Protein AF-A0A210PPP5-F1 (afdb_monomer)

Sequence (335 aa):
MQVGEVRVAEDADFKRLNTLCDEKDGWKQEYNKNNTCVWTKNNDVSDCKIIKVRTLFTDVKAEVLYDVLHDPHYRKTWDMSMLEGYEICALNPNNDIGYYAMKCPSPLKNRDFVTQRSWLDLGSEFYILNHSVNHASVPARKGFIRGVSHVTGFLIRKQDTFTCQLNYVSHSDPKGKLPVWAVNKATQILAPKVINRIYKACKNYEAWKSMNNPRMKPWLYPEQMSLPRLDMTQIKPASEFTSTESIDESSIQEDEINEDDMSQRLLPIPTDTSQRFLLTPACMSERLLRTPMCMSQIRLPISTCTSQRFLPTPTCTSQRLFQLQLVRVKDFSQL

Organism: Mizuhopecten yessoensis (NCBI:txid6573)

InterPro domains:
  IPR002913 START domain [PF01852] (9-206)
  IPR002913 START domain [PS50848] (23-207)
  IPR002913 START domain [SM00234] (5-209)
  IPR023393 START-like domain superfamily [G3DSA:3.30.530.20] (8-207)
  IPR041951 STARD10, START domain [cd08871] (3-224)
  IPR051213 START domain-containing lipid transfer [PTHR19308] (8-238)

Foldseek 3Di:
DFAADDDADDPVNQVVVVCVQPPDPQWDWLDDDDQKTKTWHDDPPDPQTKIKMKHKFQAFALVLLVLLVQPPVLCVQLVLQWPDKDWAFAQDLFKTWMKTWGDDFPPDFTAIFTWIWGWDDPPQKIKIKIWGFAFQVDADDPRYQYKTWRMWMWIWGGDDRRMIMIMIITDIGSFAAAAPVVSSCCGNPQVVVVVVSSVVSSVCVCVVCVVPVVVDDSSVVVVSDPGHHDDPVRTDGPVSSDPVDRHHPHPDDPVSTDCCSSVVDNDPPPPPPDDPPDPDPDDDDDDDDDDDDDDDDDDDDDDDDDDDDDDDDDDDDDDDDDDDDDDDDDDDDDD

Radius of gyration: 27.84 Å; Cα contacts (8 Å, |Δi|>4): 514; chains: 1; bounding box: 86×64×55 Å

Structure (mmCIF, N/CA/C/O backbone):
data_AF-A0A210PPP5-F1
#
_entry.id   AF-A0A210PPP5-F1
#
loop_
_atom_site.group_PDB
_atom_site.id
_atom_site.type_symbol
_atom_site.label_atom_id
_atom_site.label_alt_id
_atom_site.label_comp_id
_atom_site.label_asym_id
_atom_site.label_entity_id
_atom_site.label_seq_id
_atom_site.pdbx_PDB_ins_code
_atom_site.Cartn_x
_atom_site.Cartn_y
_atom_site.Cartn_z
_atom_site.occupancy
_atom_site.B_iso_or_equiv
_atom_site.auth_seq_id
_atom_site.auth_comp_id
_atom_site.auth_asym_id
_atom_site.auth_atom_id
_atom_site.pdbx_PDB_model_num
ATOM 1 N N . MET A 1 1 ? 8.395 -13.286 2.938 1.00 87.69 1 MET A N 1
ATOM 2 C CA . MET A 1 1 ? 8.504 -13.195 1.479 1.00 87.69 1 MET A CA 1
ATOM 3 C C . MET A 1 1 ? 9.675 -12.306 1.132 1.00 87.69 1 MET A C 1
ATOM 5 O O . MET A 1 1 ? 9.943 -11.338 1.850 1.00 87.69 1 MET A O 1
ATOM 9 N N . GLN A 1 2 ? 10.406 -12.696 0.096 1.00 89.75 2 GLN A N 1
ATOM 10 C CA . GLN A 1 2 ? 11.551 -11.970 -0.441 1.00 89.75 2 GLN A CA 1
ATOM 11 C C . GLN A 1 2 ? 11.225 -11.383 -1.815 1.00 89.75 2 GLN A C 1
ATOM 13 O O . GLN A 1 2 ? 10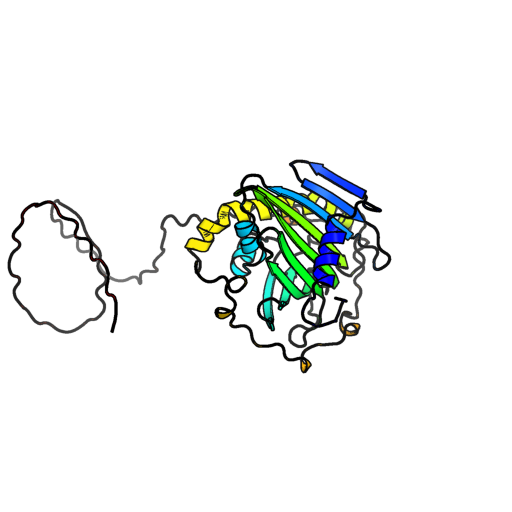.324 -11.840 -2.513 1.00 89.75 2 GLN A O 1
ATOM 18 N N . VAL A 1 3 ? 11.982 -10.368 -2.220 1.00 91.62 3 VAL A N 1
ATOM 19 C CA . VAL A 1 3 ? 11.850 -9.754 -3.545 1.00 91.62 3 VAL A CA 1
ATOM 20 C C . VAL A 1 3 ? 12.075 -10.806 -4.641 1.00 91.62 3 VAL A C 1
ATOM 22 O O . VAL A 1 3 ? 13.088 -11.499 -4.639 1.00 91.62 3 VAL A O 1
ATOM 25 N N . GLY A 1 4 ? 11.129 -10.915 -5.576 1.00 92.25 4 GLY A N 1
ATOM 26 C CA . GLY A 1 4 ? 11.134 -11.892 -6.670 1.00 92.25 4 GLY A CA 1
ATOM 27 C C . GLY A 1 4 ? 10.550 -13.267 -6.325 1.00 92.25 4 GLY A C 1
ATOM 28 O O . GLY A 1 4 ? 10.288 -14.048 -7.234 1.00 92.25 4 GLY A O 1
ATOM 29 N N . GLU A 1 5 ? 10.312 -13.568 -5.048 1.00 94.50 5 GLU A N 1
ATOM 30 C CA . GLU A 1 5 ? 9.672 -14.815 -4.619 1.00 94.50 5 GLU A CA 1
ATOM 31 C C . GLU A 1 5 ? 8.161 -14.748 -4.877 1.00 94.50 5 GLU A C 1
ATOM 33 O O . GLU A 1 5 ? 7.515 -13.776 -4.494 1.00 94.50 5 GLU A O 1
ATOM 38 N N . VAL A 1 6 ? 7.579 -15.785 -5.482 1.00 96.94 6 VAL A N 1
ATOM 39 C CA . VAL A 1 6 ? 6.125 -15.893 -5.671 1.00 96.94 6 VAL A CA 1
ATOM 40 C C . VAL A 1 6 ? 5.623 -17.122 -4.928 1.00 96.94 6 VAL A C 1
ATOM 42 O O . VAL A 1 6 ? 5.911 -18.252 -5.318 1.00 96.94 6 VAL A O 1
ATOM 45 N N . ARG A 1 7 ? 4.890 -16.898 -3.837 1.00 96.88 7 ARG A N 1
ATOM 46 C CA . ARG A 1 7 ? 4.265 -17.950 -3.021 1.00 96.88 7 ARG A CA 1
ATOM 47 C C . ARG A 1 7 ? 3.123 -17.380 -2.199 1.00 96.88 7 ARG A C 1
ATOM 49 O O . ARG A 1 7 ? 3.101 -16.187 -1.930 1.00 96.88 7 ARG A O 1
ATOM 56 N N . VAL A 1 8 ? 2.216 -18.229 -1.730 1.00 97.81 8 VAL A N 1
ATOM 57 C CA . VAL A 1 8 ? 1.184 -17.808 -0.773 1.00 97.81 8 VAL A CA 1
ATOM 58 C C . VAL A 1 8 ? 1.847 -17.285 0.510 1.00 97.81 8 VAL A C 1
ATOM 60 O O . VAL A 1 8 ? 2.796 -17.896 1.010 1.00 97.81 8 VAL A O 1
ATOM 63 N N . ALA A 1 9 ? 1.376 -16.143 1.017 1.00 97.31 9 ALA A N 1
ATOM 64 C CA . ALA A 1 9 ? 1.841 -15.602 2.292 1.00 97.31 9 ALA A CA 1
ATOM 65 C C . ALA A 1 9 ? 1.451 -16.520 3.460 1.00 97.31 9 ALA A C 1
ATOM 67 O O . ALA A 1 9 ? 0.327 -17.014 3.530 1.00 97.31 9 ALA A O 1
ATOM 68 N N . GLU A 1 10 ? 2.380 -16.709 4.391 1.00 96.62 10 GLU A N 1
ATOM 69 C CA . GLU A 1 10 ? 2.209 -17.534 5.586 1.00 96.62 10 GLU A CA 1
ATOM 70 C C . GLU A 1 10 ? 2.074 -16.651 6.833 1.00 96.62 10 GLU A C 1
ATOM 72 O O . GLU A 1 10 ? 2.425 -15.468 6.821 1.00 96.62 10 GLU A O 1
ATOM 77 N N . ASP A 1 11 ? 1.650 -17.232 7.957 1.00 96.50 11 ASP A N 1
ATOM 78 C CA . ASP A 1 11 ? 1.534 -16.539 9.248 1.00 96.50 11 ASP A CA 1
ATOM 79 C C . ASP A 1 11 ? 2.802 -15.768 9.639 1.00 96.50 11 ASP A C 1
ATOM 81 O O . ASP A 1 11 ? 2.728 -14.690 10.233 1.00 96.50 11 ASP A O 1
ATOM 85 N N . ALA A 1 12 ? 3.979 -16.308 9.313 1.00 97.19 12 ALA A N 1
ATOM 86 C CA . ALA A 1 12 ? 5.259 -15.663 9.588 1.00 97.19 12 ALA A CA 1
ATOM 87 C C . ALA A 1 12 ? 5.413 -14.320 8.848 1.00 97.19 12 ALA A C 1
ATOM 89 O O . ALA A 1 12 ? 6.014 -13.389 9.387 1.00 97.19 12 ALA A O 1
ATOM 90 N N . ASP A 1 13 ? 4.839 -14.188 7.650 1.00 97.44 13 ASP A N 1
ATOM 91 C CA . ASP A 1 13 ? 4.892 -12.959 6.856 1.00 97.44 13 ASP A CA 1
ATOM 92 C C . ASP A 1 13 ? 4.030 -11.856 7.480 1.00 97.44 13 ASP A C 1
ATOM 94 O O . ASP A 1 13 ? 4.483 -10.717 7.630 1.00 97.44 13 ASP A O 1
ATOM 98 N N . PHE A 1 14 ? 2.821 -12.204 7.924 1.00 97.56 14 PHE A N 1
ATOM 99 C CA . PHE A 1 14 ? 1.924 -11.280 8.623 1.00 97.56 14 PHE A CA 1
ATOM 100 C C . PHE A 1 14 ? 2.469 -10.888 10.003 1.00 97.56 14 PHE A C 1
ATOM 102 O O . PHE A 1 14 ? 2.457 -9.707 10.363 1.00 97.56 14 PHE A O 1
ATOM 109 N N . LYS A 1 15 ? 3.042 -11.846 10.746 1.00 96.94 15 LYS A N 1
ATOM 110 C CA . LYS A 1 15 ? 3.742 -11.581 12.015 1.00 96.94 15 LYS A CA 1
ATOM 111 C C . LYS A 1 15 ? 4.911 -10.622 11.821 1.00 96.94 15 LYS A C 1
ATOM 113 O O . LYS A 1 15 ? 5.056 -9.689 12.604 1.00 96.94 15 LYS A O 1
ATOM 118 N N . ARG A 1 16 ? 5.702 -10.786 10.754 1.00 96.12 16 ARG A N 1
ATOM 119 C CA . ARG A 1 16 ? 6.797 -9.862 10.430 1.00 96.12 16 ARG A CA 1
ATOM 120 C C . ARG A 1 16 ? 6.290 -8.436 10.194 1.00 96.12 16 ARG A C 1
ATOM 122 O O . ARG A 1 16 ? 6.903 -7.500 10.703 1.00 96.12 16 ARG A O 1
ATOM 129 N N . LEU A 1 17 ? 5.184 -8.252 9.465 1.00 96.75 17 LEU A N 1
ATOM 130 C CA . LEU A 1 17 ? 4.576 -6.924 9.290 1.00 96.75 17 LEU A CA 1
ATOM 131 C C . LEU A 1 17 ? 4.132 -6.323 10.631 1.00 96.75 17 LEU A C 1
ATOM 133 O O . LEU A 1 17 ? 4.402 -5.150 10.891 1.00 96.75 17 LEU A O 1
ATOM 137 N N . ASN A 1 18 ? 3.483 -7.120 11.481 1.00 96.56 18 ASN A N 1
ATOM 138 C CA . ASN A 1 18 ? 3.080 -6.697 12.822 1.00 96.56 18 ASN A CA 1
ATOM 139 C C . ASN A 1 18 ? 4.298 -6.227 13.643 1.00 96.56 18 ASN A C 1
ATOM 141 O O . ASN A 1 18 ? 4.320 -5.093 14.123 1.00 96.56 18 ASN A O 1
ATOM 145 N N . THR A 1 19 ? 5.371 -7.028 13.684 1.00 96.44 19 THR A N 1
ATOM 146 C CA . THR A 1 19 ? 6.628 -6.652 14.347 1.00 96.44 19 THR A CA 1
ATOM 147 C C . THR A 1 19 ? 7.190 -5.340 13.804 1.00 96.44 19 THR A C 1
ATOM 149 O O . THR A 1 19 ? 7.533 -4.467 14.593 1.00 96.44 19 THR A 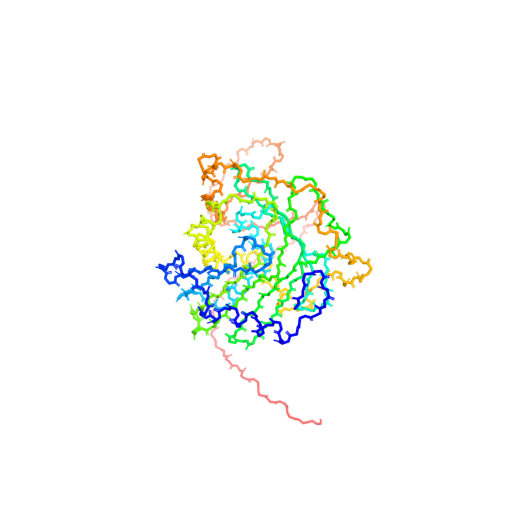O 1
ATOM 152 N N . LEU A 1 20 ? 7.239 -5.145 12.482 1.00 94.94 20 LEU A N 1
ATOM 153 C CA . LEU A 1 20 ? 7.729 -3.892 11.888 1.00 94.94 20 LEU A CA 1
ATOM 154 C C . LEU A 1 20 ? 6.891 -2.672 12.312 1.00 94.94 20 LEU A C 1
ATOM 156 O O . LEU A 1 20 ? 7.437 -1.582 12.518 1.00 94.94 20 LEU A O 1
ATOM 160 N N . CYS A 1 21 ? 5.576 -2.847 12.464 1.00 95.81 21 CYS A N 1
ATOM 161 C CA . CYS A 1 21 ? 4.680 -1.795 12.938 1.00 95.81 21 CYS A CA 1
ATOM 162 C C . CYS A 1 21 ? 4.957 -1.439 14.410 1.00 95.81 21 CYS A C 1
ATOM 164 O O . CYS A 1 21 ? 5.072 -0.257 14.744 1.00 95.81 21 CYS A O 1
ATOM 166 N N . ASP A 1 22 ? 5.150 -2.432 15.276 1.00 95.44 22 ASP A N 1
ATOM 167 C CA . ASP A 1 22 ? 5.235 -2.217 16.727 1.00 95.44 22 ASP A CA 1
ATOM 168 C C . ASP A 1 22 ? 6.654 -1.988 17.264 1.00 95.44 22 ASP A C 1
ATOM 170 O O . ASP A 1 22 ? 6.817 -1.391 18.331 1.00 95.44 22 ASP A O 1
ATOM 174 N N . GLU A 1 23 ? 7.684 -2.409 16.526 1.00 94.62 23 GLU A N 1
ATOM 175 C CA . GLU A 1 23 ? 9.088 -2.259 16.916 1.00 94.62 23 GLU A CA 1
ATOM 176 C C . GLU A 1 23 ? 9.436 -0.786 17.169 1.00 94.62 23 GLU A C 1
ATOM 178 O O . GLU A 1 23 ? 9.178 0.088 16.342 1.00 94.62 23 GLU A O 1
ATOM 183 N N . LYS A 1 24 ? 10.061 -0.485 18.305 1.00 92.56 24 LYS A N 1
ATOM 184 C CA . LYS A 1 24 ? 10.468 0.889 18.649 1.00 92.56 24 LYS A CA 1
ATOM 185 C C . LYS A 1 24 ? 11.948 1.141 18.379 1.00 92.56 24 LYS A C 1
ATOM 187 O O . LYS A 1 24 ? 12.341 2.273 18.106 1.00 92.56 24 LYS A O 1
ATOM 192 N N . ASP A 1 25 ? 12.748 0.084 18.388 1.00 93.69 25 ASP A N 1
ATOM 193 C CA . ASP A 1 25 ? 14.200 0.181 18.359 1.00 93.69 25 ASP A CA 1
ATOM 194 C C . ASP A 1 25 ? 14.723 0.563 16.968 1.00 93.69 25 ASP A C 1
ATOM 196 O O . ASP A 1 25 ? 14.323 0.021 15.931 1.00 93.69 25 ASP A O 1
ATOM 200 N N . GLY A 1 26 ? 15.628 1.543 16.944 1.00 91.81 26 GLY A N 1
ATOM 201 C CA . GLY A 1 26 ? 16.230 2.074 15.717 1.00 91.81 26 GLY A CA 1
ATOM 202 C C . GLY A 1 26 ? 15.318 2.981 14.882 1.00 91.81 26 GLY A C 1
ATOM 203 O O . GLY A 1 26 ? 15.734 3.431 13.815 1.00 91.81 26 GLY A O 1
ATOM 204 N N . TRP A 1 27 ? 14.096 3.274 15.341 1.00 94.62 27 TRP A N 1
ATOM 205 C CA . TRP A 1 27 ? 13.162 4.162 14.650 1.00 94.62 27 TRP A CA 1
ATOM 206 C C . TRP A 1 27 ? 13.293 5.610 15.136 1.00 94.62 27 TRP A C 1
ATOM 208 O O . TRP A 1 27 ? 13.074 5.917 16.306 1.00 94.62 27 TRP A O 1
ATOM 218 N N . LYS A 1 28 ? 13.581 6.533 14.216 1.00 93.75 28 LYS A N 1
ATOM 219 C CA . LYS A 1 28 ? 13.600 7.978 14.470 1.00 93.75 28 LYS A CA 1
ATOM 220 C C . LYS A 1 28 ? 12.247 8.589 14.125 1.00 93.75 28 LYS A C 1
ATOM 222 O O . LYS A 1 28 ? 11.799 8.479 12.989 1.00 93.75 28 LYS A O 1
ATOM 227 N N . GLN A 1 29 ? 11.602 9.258 15.080 1.00 93.56 29 GLN A N 1
ATOM 228 C CA . GLN A 1 29 ? 10.339 9.960 14.835 1.00 93.56 29 GLN A CA 1
ATOM 229 C C . GLN A 1 29 ? 10.589 11.257 14.056 1.00 93.56 29 GLN A C 1
ATOM 231 O O . GLN A 1 29 ? 11.282 12.144 14.545 1.00 93.56 29 GLN A O 1
ATOM 236 N N . GLU A 1 30 ? 10.005 11.371 12.865 1.00 90.56 30 GLU A N 1
ATOM 237 C CA . GLU A 1 30 ? 10.121 12.554 11.997 1.00 90.56 30 GLU A CA 1
ATOM 238 C C . GLU A 1 30 ? 8.876 13.457 12.078 1.00 90.56 30 GLU A C 1
ATOM 240 O O . GLU A 1 30 ? 8.952 14.648 11.789 1.00 90.56 30 GLU A O 1
ATOM 245 N N . TYR A 1 31 ? 7.719 12.912 12.480 1.00 90.75 31 TYR A N 1
ATOM 246 C CA . TYR A 1 31 ? 6.455 13.650 12.584 1.00 90.75 31 TYR A CA 1
ATOM 247 C C . TYR A 1 31 ? 5.581 13.111 13.721 1.00 90.75 31 TYR A C 1
ATOM 249 O O . TYR A 1 31 ? 5.512 11.899 13.926 1.00 90.75 31 TYR A O 1
ATOM 257 N N . ASN A 1 32 ? 4.880 13.998 14.434 1.00 94.06 32 ASN A N 1
ATOM 258 C CA . ASN A 1 32 ? 3.870 13.633 15.433 1.00 94.06 32 ASN A CA 1
ATOM 259 C C . ASN A 1 32 ? 2.858 14.770 15.651 1.00 94.06 32 ASN A C 1
ATOM 261 O O . ASN A 1 32 ? 3.118 15.680 16.438 1.00 94.06 32 ASN A O 1
ATOM 265 N N . LYS A 1 33 ? 1.731 14.740 14.932 1.00 92.44 33 LYS A N 1
ATOM 266 C CA . LYS A 1 33 ? 0.607 15.688 15.068 1.00 92.44 33 LYS A CA 1
ATOM 267 C C . LYS A 1 33 ? -0.695 15.027 14.609 1.00 92.44 33 LYS A C 1
ATOM 269 O O . LYS A 1 33 ? -0.662 14.106 13.798 1.00 92.44 33 LYS A O 1
ATOM 274 N N . ASN A 1 34 ? -1.844 15.524 15.074 1.00 90.69 34 ASN A N 1
ATOM 275 C CA . ASN A 1 34 ? -3.181 15.097 14.620 1.00 90.69 34 ASN A CA 1
ATOM 276 C C . ASN A 1 34 ? -3.363 13.569 14.638 1.00 90.69 34 AS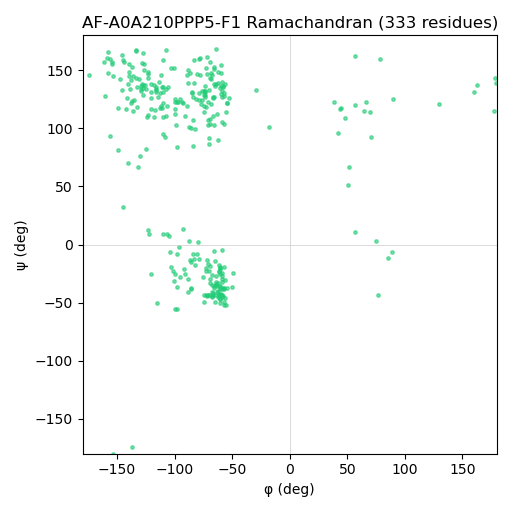N A C 1
ATOM 278 O O . ASN A 1 34 ? -3.700 12.962 13.621 1.00 90.69 34 ASN A O 1
ATOM 282 N N . ASN A 1 35 ? -3.039 12.946 15.775 1.00 94.81 35 ASN A N 1
ATOM 283 C CA . ASN A 1 35 ? -3.064 11.493 15.976 1.00 94.81 35 ASN A CA 1
ATOM 284 C C . ASN A 1 35 ? -2.207 10.677 14.996 1.00 94.81 35 ASN A C 1
ATOM 286 O O . ASN A 1 35 ? -2.321 9.457 14.968 1.00 94.81 35 ASN A O 1
ATOM 290 N N . THR A 1 36 ? -1.351 11.329 14.208 1.00 95.75 36 THR A N 1
ATOM 291 C CA . THR A 1 36 ? -0.500 10.709 13.200 1.00 95.75 36 THR A CA 1
ATOM 292 C C . THR A 1 36 ? 0.955 10.872 13.597 1.00 95.75 36 THR A C 1
ATOM 294 O O . THR A 1 36 ? 1.441 11.980 13.827 1.00 95.75 36 THR A O 1
ATOM 297 N N . CYS A 1 37 ? 1.666 9.758 13.634 1.00 95.81 37 CYS A N 1
ATOM 298 C CA . CYS A 1 37 ? 3.086 9.699 13.907 1.00 95.81 37 CYS A CA 1
ATOM 299 C C . CYS A 1 37 ? 3.791 9.051 12.709 1.00 95.81 37 CYS A C 1
ATOM 301 O O . CYS A 1 37 ? 3.292 8.065 12.162 1.00 95.81 37 CYS A O 1
ATOM 303 N N . VAL A 1 38 ? 4.937 9.596 12.305 1.00 94.50 38 VAL A N 1
ATOM 304 C CA . VAL A 1 38 ? 5.779 9.051 11.231 1.00 94.50 38 VAL A CA 1
ATOM 305 C C . VAL A 1 38 ? 7.182 8.834 11.774 1.00 94.50 38 VAL A C 1
ATOM 307 O O . VAL A 1 38 ? 7.747 9.721 12.418 1.00 94.50 38 VAL A O 1
ATOM 310 N N . TRP A 1 39 ? 7.750 7.671 11.483 1.00 94.19 39 TRP A N 1
ATOM 311 C CA . TRP A 1 39 ? 9.111 7.299 11.831 1.00 94.19 39 TRP A CA 1
ATOM 312 C C . TRP A 1 39 ? 9.883 6.843 10.604 1.00 94.19 39 TRP A C 1
ATOM 314 O O . TRP A 1 39 ? 9.305 6.353 9.632 1.00 94.19 39 TRP A O 1
ATOM 324 N N . THR A 1 40 ? 11.203 6.965 10.683 1.00 92.44 40 THR A N 1
ATOM 325 C CA . THR A 1 40 ? 12.127 6.421 9.694 1.00 92.44 40 THR A CA 1
ATOM 326 C C . THR A 1 40 ? 13.193 5.552 10.346 1.00 92.44 40 THR A C 1
ATOM 328 O O . THR A 1 40 ? 13.561 5.778 11.499 1.00 92.44 40 THR A O 1
ATOM 331 N N . LYS A 1 41 ? 13.687 4.552 9.615 1.00 91.50 41 LYS A N 1
ATOM 332 C CA . LYS A 1 41 ? 14.775 3.667 10.049 1.00 91.50 41 LYS A CA 1
ATOM 333 C C . LYS A 1 41 ? 15.726 3.413 8.881 1.00 91.50 41 LYS A C 1
ATOM 335 O O . LYS A 1 41 ? 15.283 3.165 7.758 1.00 91.50 41 LYS A O 1
ATOM 340 N N . ASN A 1 42 ? 17.028 3.519 9.135 1.00 89.50 42 ASN A N 1
ATOM 341 C CA . ASN A 1 42 ? 18.049 3.136 8.157 1.00 89.50 42 ASN A CA 1
ATOM 342 C C . ASN A 1 42 ? 18.039 1.610 7.974 1.00 89.50 42 ASN A C 1
ATOM 344 O O . ASN A 1 42 ? 17.570 0.880 8.845 1.00 89.50 42 ASN A O 1
ATOM 348 N N . ASN A 1 43 ? 18.537 1.132 6.841 1.00 88.19 43 ASN A N 1
ATOM 349 C CA . ASN A 1 43 ? 18.635 -0.292 6.540 1.00 88.19 43 ASN A CA 1
ATOM 350 C C . ASN A 1 43 ? 19.883 -0.568 5.705 1.00 88.19 43 ASN A C 1
ATOM 352 O O . ASN A 1 43 ? 20.418 0.341 5.081 1.00 88.19 43 ASN A O 1
ATOM 356 N N . ASP A 1 44 ? 20.281 -1.834 5.657 1.00 85.19 44 ASP A N 1
ATOM 357 C CA . ASP A 1 44 ? 21.493 -2.267 4.952 1.00 85.19 44 ASP A CA 1
ATOM 358 C C . ASP A 1 44 ? 21.244 -2.576 3.465 1.00 85.19 44 ASP A C 1
ATOM 360 O O . ASP A 1 44 ? 22.136 -3.048 2.767 1.00 85.19 44 ASP A O 1
ATOM 364 N N . VAL A 1 45 ? 20.016 -2.364 2.975 1.00 78.25 45 VAL A N 1
ATOM 365 C CA . VAL A 1 45 ? 19.599 -2.764 1.623 1.00 78.25 45 VAL A CA 1
ATOM 366 C C . VAL A 1 45 ? 19.680 -1.605 0.632 1.00 78.25 45 VAL A C 1
ATOM 368 O O . VAL A 1 45 ? 20.015 -1.815 -0.531 1.00 78.25 45 VAL A O 1
ATOM 371 N N . SER A 1 46 ? 19.363 -0.385 1.070 1.00 75.88 46 SER A N 1
ATOM 372 C CA . SER A 1 46 ? 19.406 0.814 0.231 1.00 75.88 46 SER A CA 1
ATOM 373 C C . SER A 1 46 ? 19.576 2.078 1.071 1.00 75.88 46 SER A C 1
ATOM 375 O O . SER A 1 46 ? 19.166 2.110 2.232 1.00 75.88 46 SER A O 1
ATOM 377 N N . ASP A 1 47 ? 20.036 3.158 0.438 1.00 75.50 47 ASP A N 1
ATOM 378 C CA . ASP A 1 47 ? 20.096 4.494 1.049 1.00 75.50 47 ASP A CA 1
ATOM 379 C C . ASP A 1 47 ? 18.702 5.073 1.369 1.00 75.50 47 ASP A C 1
ATOM 381 O O . ASP A 1 47 ? 18.564 6.043 2.121 1.00 75.50 47 ASP A O 1
ATOM 385 N N . CYS A 1 48 ? 17.638 4.477 0.818 1.00 80.81 48 CYS A N 1
ATOM 386 C CA . CYS A 1 48 ? 16.266 4.850 1.130 1.00 80.81 48 CYS A CA 1
ATOM 387 C C . CYS A 1 48 ? 15.857 4.290 2.492 1.00 80.81 48 CYS A C 1
ATOM 389 O O . CYS A 1 48 ? 15.897 3.084 2.732 1.00 80.81 48 CYS A O 1
ATOM 391 N N . LYS A 1 49 ? 15.412 5.173 3.389 1.00 86.69 49 LYS A N 1
ATOM 392 C CA . LYS A 1 49 ? 14.941 4.789 4.723 1.00 86.69 49 LYS A CA 1
ATOM 393 C C . LYS A 1 49 ? 13.635 4.002 4.654 1.00 86.69 49 LYS A C 1
ATOM 395 O O . LYS A 1 49 ? 12.756 4.301 3.849 1.00 86.69 49 LYS A O 1
ATOM 400 N N . ILE A 1 50 ? 13.467 3.073 5.591 1.00 90.56 50 ILE A N 1
ATOM 401 C CA . ILE A 1 50 ? 12.172 2.455 5.862 1.00 90.56 50 ILE A CA 1
ATOM 402 C C . ILE A 1 50 ? 11.281 3.511 6.508 1.00 90.56 50 ILE A C 1
ATOM 404 O O . ILE A 1 50 ? 11.711 4.192 7.440 1.00 90.56 50 ILE A O 1
ATOM 408 N N . ILE A 1 51 ? 10.047 3.637 6.030 1.00 92.06 51 ILE A N 1
ATOM 409 C CA . ILE A 1 51 ? 9.047 4.556 6.571 1.00 92.06 51 ILE A CA 1
ATOM 410 C C . ILE A 1 51 ? 8.020 3.753 7.354 1.00 92.06 51 ILE A C 1
ATOM 412 O O . ILE A 1 51 ? 7.519 2.737 6.876 1.00 92.06 51 ILE A O 1
ATOM 416 N N . LYS A 1 52 ? 7.667 4.252 8.535 1.00 94.25 52 LYS A N 1
ATOM 417 C CA . LYS A 1 52 ? 6.550 3.757 9.327 1.00 94.25 52 LYS A CA 1
ATOM 418 C C . LYS A 1 52 ? 5.605 4.894 9.669 1.00 94.25 52 LYS A C 1
ATOM 420 O O . LYS A 1 52 ? 6.045 5.965 10.071 1.00 94.25 52 LYS A O 1
ATOM 425 N N . VAL A 1 53 ? 4.309 4.645 9.566 1.00 96.31 53 VAL A N 1
ATOM 426 C CA . VAL A 1 53 ? 3.250 5.575 9.947 1.00 96.31 53 VAL A CA 1
ATOM 427 C C . VAL A 1 53 ? 2.281 4.867 10.879 1.00 96.31 53 VAL A C 1
ATOM 429 O O . VAL A 1 53 ? 1.902 3.726 10.634 1.00 96.31 53 VAL A O 1
ATOM 432 N N . ARG A 1 54 ? 1.846 5.564 11.924 1.00 97.75 54 ARG A N 1
ATOM 433 C CA . ARG A 1 54 ? 0.721 5.160 12.769 1.00 97.75 54 ARG A CA 1
ATOM 434 C C . ARG A 1 54 ? -0.252 6.317 12.842 1.00 97.75 54 ARG A C 1
ATOM 436 O O . ARG A 1 54 ? 0.160 7.422 13.184 1.00 97.75 54 ARG A O 1
ATOM 443 N N . THR A 1 55 ? -1.524 6.068 12.574 1.00 98.25 55 THR A N 1
ATOM 444 C CA . THR A 1 55 ? -2.584 7.062 12.743 1.00 98.25 55 THR A CA 1
ATOM 445 C C . THR A 1 55 ? -3.815 6.455 13.404 1.00 98.25 55 THR A C 1
ATOM 447 O O . THR A 1 55 ? -4.115 5.281 13.185 1.00 98.25 55 THR A O 1
ATOM 450 N N . LEU A 1 56 ? -4.503 7.237 14.235 1.00 98.44 56 LEU A N 1
ATOM 451 C CA . LEU A 1 56 ? -5.775 6.859 14.849 1.00 98.44 56 LEU A CA 1
ATOM 452 C C . LEU A 1 56 ? -6.908 7.644 14.186 1.00 98.44 56 LEU A C 1
ATOM 454 O O . LEU A 1 56 ? -6.950 8.873 14.278 1.00 98.44 56 LEU A O 1
ATOM 458 N N . PHE A 1 57 ? -7.843 6.928 13.569 1.00 98.25 57 PHE A N 1
ATOM 459 C CA . PHE A 1 57 ? -9.097 7.488 13.082 1.00 98.25 57 PHE A CA 1
ATOM 460 C C . PHE A 1 57 ? -10.194 7.224 14.111 1.00 98.25 57 PHE A C 1
ATOM 462 O O . PHE A 1 57 ? -10.443 6.075 14.466 1.00 98.25 57 PHE A O 1
ATOM 469 N N . THR A 1 58 ? -10.841 8.283 14.595 1.00 97.56 58 THR A N 1
ATOM 470 C CA . THR A 1 58 ? -11.845 8.227 15.678 1.00 97.56 58 THR A CA 1
ATOM 471 C C . THR A 1 58 ? -13.289 8.173 15.178 1.00 97.56 58 THR A C 1
ATOM 473 O O . THR A 1 58 ? -14.225 8.151 15.968 1.00 97.56 58 THR A O 1
ATOM 476 N N . ASP A 1 59 ? -13.479 8.221 13.863 1.00 97.62 59 ASP A N 1
ATOM 477 C CA . ASP A 1 59 ? -14.780 8.287 13.193 1.00 97.62 59 ASP A CA 1
ATOM 478 C C . ASP A 1 59 ? -14.784 7.509 11.857 1.00 97.62 59 ASP A C 1
ATOM 480 O O . ASP A 1 59 ? -15.467 7.880 10.892 1.00 97.62 59 ASP A O 1
ATOM 484 N N . VAL A 1 60 ? -13.995 6.431 11.800 1.00 98.19 60 VAL A N 1
ATOM 485 C CA . VAL A 1 60 ? -13.852 5.504 10.670 1.00 98.19 60 VAL A CA 1
ATOM 486 C C . VAL A 1 60 ? -13.864 4.065 11.188 1.00 98.19 60 VAL A C 1
ATOM 488 O O . VAL A 1 60 ? -13.040 3.684 12.020 1.00 98.19 60 VAL A O 1
ATOM 491 N N . LYS A 1 61 ? -14.776 3.243 10.656 1.00 98.31 61 LYS A N 1
ATOM 492 C CA . LYS A 1 61 ? -14.804 1.798 10.927 1.00 98.31 61 LYS A CA 1
ATOM 493 C C . LYS A 1 61 ? -13.604 1.107 10.275 1.00 98.31 61 LYS A C 1
ATOM 495 O O . LYS A 1 61 ? -13.241 1.452 9.149 1.00 98.31 61 LYS A O 1
ATOM 500 N N . ALA A 1 62 ? -13.042 0.099 10.939 1.00 98.62 62 ALA A N 1
ATOM 501 C CA . ALA A 1 62 ? -11.907 -0.662 10.413 1.00 98.62 62 ALA A CA 1
ATOM 502 C C . ALA A 1 62 ? -12.230 -1.320 9.058 1.00 98.62 62 ALA A C 1
ATOM 504 O O . ALA A 1 62 ? -11.412 -1.287 8.144 1.00 98.62 62 ALA A O 1
ATOM 505 N N . GLU A 1 63 ? -13.455 -1.821 8.906 1.00 98.38 63 GLU A N 1
ATOM 506 C CA . GLU A 1 63 ? -13.951 -2.488 7.702 1.00 98.38 63 GLU A CA 1
ATOM 507 C C . GLU A 1 63 ? -14.043 -1.520 6.510 1.00 98.38 63 GLU A C 1
ATOM 509 O O . GLU A 1 63 ? -13.692 -1.875 5.388 1.00 98.38 63 GLU A O 1
ATOM 514 N N . VAL A 1 64 ? -14.441 -0.263 6.752 1.00 98.56 64 VAL A N 1
ATOM 515 C CA . VAL A 1 64 ? -14.480 0.777 5.707 1.00 98.56 64 VAL A CA 1
ATOM 516 C C . VAL A 1 64 ? -13.069 1.119 5.242 1.00 98.56 64 VAL A C 1
ATOM 518 O O . VAL A 1 64 ? -12.828 1.239 4.044 1.00 98.56 64 VAL A O 1
ATOM 521 N N . LEU A 1 65 ? -12.123 1.261 6.174 1.00 98.75 65 LEU A N 1
ATOM 522 C CA . LEU A 1 65 ? -10.728 1.505 5.821 1.00 98.75 65 LEU A CA 1
ATOM 523 C C . LEU A 1 65 ? -10.135 0.330 5.032 1.00 98.75 65 LEU A C 1
ATOM 525 O O . LEU A 1 65 ? -9.427 0.550 4.051 1.00 98.75 65 LEU A O 1
ATOM 529 N N . TYR A 1 66 ? -10.449 -0.902 5.431 1.00 98.69 66 TYR A N 1
ATOM 530 C CA . TYR A 1 66 ? -10.018 -2.105 4.730 1.00 98.69 66 TYR A CA 1
ATOM 531 C C . TYR A 1 66 ? -10.545 -2.139 3.289 1.00 98.69 66 TYR A C 1
ATOM 533 O O . TYR A 1 66 ? -9.764 -2.306 2.351 1.00 98.69 66 TYR A O 1
ATOM 541 N N . ASP A 1 67 ? -11.836 -1.856 3.096 1.00 98.62 67 ASP A N 1
ATOM 542 C CA . ASP A 1 67 ? -12.442 -1.757 1.769 1.00 98.62 67 ASP A CA 1
ATOM 543 C C . ASP A 1 67 ? -11.799 -0.658 0.904 1.00 98.62 67 ASP A C 1
ATOM 545 O O . ASP A 1 67 ? -11.503 -0.887 -0.267 1.00 98.62 67 ASP A O 1
ATOM 549 N N . VAL A 1 68 ? -11.539 0.529 1.468 1.00 98.62 68 VAL A N 1
ATOM 550 C CA . VAL A 1 68 ? -10.899 1.650 0.750 1.00 98.62 68 VAL A CA 1
ATOM 551 C C . VAL A 1 68 ? -9.508 1.289 0.238 1.00 98.62 68 VAL A C 1
ATOM 553 O O . VAL A 1 68 ? -9.126 1.723 -0.851 1.00 98.62 68 VAL A O 1
ATOM 556 N N . LEU A 1 69 ? -8.740 0.523 1.017 1.00 97.94 69 LEU A N 1
ATOM 557 C CA . LEU A 1 69 ? -7.396 0.091 0.630 1.00 97.94 69 LEU A CA 1
ATOM 558 C C . LEU A 1 69 ? -7.416 -1.027 -0.420 1.00 97.94 69 LEU A C 1
ATOM 560 O O . LEU A 1 69 ? -6.469 -1.125 -1.207 1.00 97.94 69 LEU A O 1
ATOM 564 N N . HIS A 1 70 ? -8.475 -1.839 -0.449 1.00 97.88 70 HIS A N 1
ATOM 565 C CA . HIS A 1 70 ? -8.631 -2.927 -1.408 1.00 97.88 70 HIS A CA 1
ATOM 566 C C . HIS A 1 70 ? -9.239 -2.498 -2.742 1.00 97.88 70 HIS A C 1
ATOM 568 O O . HIS A 1 70 ? -8.797 -3.011 -3.766 1.00 97.88 70 HIS A O 1
ATOM 574 N N . ASP A 1 71 ? -10.219 -1.587 -2.750 1.00 97.62 71 ASP A N 1
ATOM 575 C CA . ASP A 1 71 ? -11.044 -1.287 -3.924 1.00 97.62 71 ASP A CA 1
ATOM 576 C C . ASP A 1 71 ? -10.248 -0.570 -5.037 1.00 97.62 71 ASP A C 1
ATOM 578 O O . ASP A 1 71 ? -10.012 0.644 -4.958 1.00 97.62 71 ASP A O 1
ATOM 582 N N . PRO A 1 72 ? -9.856 -1.273 -6.122 1.00 94.38 72 PRO A N 1
ATOM 583 C CA . PRO A 1 72 ? -9.011 -0.685 -7.159 1.00 94.38 72 PRO A CA 1
ATOM 584 C C . PRO A 1 72 ? -9.776 0.326 -8.023 1.00 94.38 72 PRO A C 1
ATOM 586 O O . PRO A 1 72 ? -9.169 1.207 -8.634 1.00 94.38 72 PRO A O 1
ATOM 589 N N . HIS A 1 73 ? -11.109 0.230 -8.074 1.00 94.88 73 HIS A N 1
ATOM 590 C CA . HIS A 1 73 ? -11.945 1.185 -8.796 1.00 94.88 73 HIS A CA 1
ATOM 591 C C . HIS A 1 73 ? -12.036 2.489 -8.016 1.00 94.88 73 HIS A C 1
ATOM 593 O O . HIS A 1 73 ? -11.875 3.562 -8.598 1.00 94.88 73 HIS A O 1
ATOM 599 N N . TYR A 1 74 ? -12.224 2.393 -6.697 1.00 97.25 74 TYR A N 1
ATOM 600 C CA . TYR A 1 74 ? -12.247 3.574 -5.847 1.00 97.25 74 TYR A CA 1
ATOM 601 C C . TYR A 1 74 ? -10.878 4.231 -5.728 1.00 97.25 74 TYR A C 1
ATOM 603 O O . TYR A 1 74 ? -10.781 5.454 -5.662 1.00 97.25 74 TYR A O 1
ATOM 611 N N . ARG A 1 75 ? -9.794 3.449 -5.760 1.00 95.69 75 ARG A N 1
ATOM 612 C CA . ARG A 1 75 ? -8.442 4.001 -5.660 1.00 95.69 75 ARG A CA 1
ATOM 613 C C . ARG A 1 75 ? -8.154 5.087 -6.696 1.00 95.69 75 ARG A C 1
ATOM 615 O O . ARG A 1 75 ? -7.582 6.115 -6.343 1.00 95.69 75 ARG A O 1
ATOM 622 N N . LYS A 1 76 ? -8.669 4.931 -7.918 1.00 92.19 76 LYS A N 1
ATOM 623 C CA . LYS A 1 76 ? -8.560 5.918 -9.008 1.00 92.19 76 LYS A CA 1
ATOM 624 C C . LYS A 1 76 ? -9.187 7.279 -8.682 1.00 92.19 76 LYS A C 1
ATOM 626 O O . LYS A 1 76 ? -8.866 8.259 -9.343 1.00 92.19 76 LYS A O 1
ATOM 631 N N . THR A 1 77 ? -10.094 7.358 -7.705 1.00 93.19 77 THR A N 1
ATOM 632 C CA . THR A 1 77 ? -10.778 8.611 -7.355 1.00 93.19 77 THR A CA 1
ATOM 633 C C . THR A 1 77 ? -10.058 9.412 -6.276 1.00 93.19 77 THR A C 1
ATOM 635 O O . THR A 1 77 ? -10.275 10.615 -6.178 1.00 93.19 77 THR A O 1
ATOM 638 N N . TRP A 1 78 ? -9.258 8.762 -5.422 1.00 92.50 78 TRP A N 1
ATOM 639 C CA . TRP A 1 78 ? -8.642 9.416 -4.259 1.00 92.50 78 TRP A CA 1
ATOM 640 C C . TRP A 1 78 ? -7.110 9.376 -4.261 1.00 92.50 78 TRP A C 1
ATOM 642 O O . TRP A 1 78 ? -6.476 10.258 -3.669 1.00 92.50 78 TRP A O 1
ATOM 652 N N . ASP A 1 79 ? -6.501 8.392 -4.924 1.00 91.31 79 ASP A N 1
ATOM 653 C CA . ASP A 1 79 ? -5.054 8.305 -5.082 1.00 91.31 79 ASP A CA 1
ATOM 654 C C . ASP A 1 79 ? -4.602 9.165 -6.262 1.00 91.31 79 ASP A C 1
ATOM 656 O O . ASP A 1 79 ? -4.428 8.704 -7.384 1.00 91.31 79 ASP A O 1
ATOM 660 N N . MET A 1 80 ? -4.396 10.449 -5.983 1.00 87.50 80 MET A N 1
ATOM 661 C CA . MET A 1 80 ? -3.946 11.431 -6.973 1.00 87.50 80 MET A CA 1
ATOM 662 C C . MET A 1 80 ? -2.575 11.096 -7.586 1.00 87.50 80 MET A C 1
ATOM 664 O O . MET A 1 80 ? -2.227 11.606 -8.646 1.00 87.50 80 MET A O 1
ATOM 668 N N . SER A 1 81 ? -1.779 10.249 -6.920 1.00 87.88 81 SER A N 1
ATOM 669 C CA . SER A 1 81 ? -0.485 9.821 -7.451 1.00 87.88 81 SER A CA 1
ATOM 670 C C . SER A 1 81 ? -0.608 8.675 -8.451 1.00 87.88 81 SER A C 1
ATOM 672 O O . SER A 1 81 ? 0.324 8.453 -9.215 1.00 87.88 81 SER A O 1
ATOM 674 N N . MET A 1 82 ? -1.733 7.961 -8.483 1.00 92.38 82 MET A N 1
ATOM 675 C CA . MET A 1 82 ? -1.926 6.804 -9.348 1.00 92.38 82 MET A CA 1
ATOM 676 C C . MET A 1 82 ? -2.094 7.234 -10.809 1.00 92.38 82 MET A C 1
ATOM 678 O O . MET A 1 82 ? -3.055 7.908 -11.170 1.00 92.38 82 MET A O 1
ATOM 682 N N . LEU A 1 83 ? -1.173 6.796 -11.667 1.00 93.75 83 LEU A N 1
ATOM 683 C CA . LEU A 1 83 ? -1.288 6.941 -13.122 1.00 93.75 83 LEU A CA 1
ATOM 684 C C . LEU A 1 83 ? -2.033 5.757 -13.733 1.00 93.75 83 LEU A C 1
ATOM 686 O O . LEU A 1 83 ? -2.837 5.914 -14.646 1.00 93.75 83 LEU A O 1
ATOM 690 N N . GLU A 1 84 ? -1.742 4.560 -13.233 1.00 94.69 84 GLU A N 1
ATOM 691 C CA . GLU A 1 84 ? -2.272 3.310 -13.759 1.00 94.69 84 GLU A CA 1
ATOM 692 C C . GLU A 1 84 ? -2.194 2.236 -12.677 1.00 94.69 84 GLU A C 1
ATOM 694 O O . GLU A 1 84 ? -1.272 2.222 -11.864 1.00 94.69 84 GLU A O 1
ATOM 699 N N . GLY A 1 85 ? -3.142 1.308 -12.676 1.00 95.56 85 GLY A N 1
ATOM 700 C CA . GLY A 1 85 ? -2.997 0.082 -11.908 1.00 95.56 85 GLY A CA 1
ATOM 701 C C . GLY A 1 85 ? -4.136 -0.886 -12.154 1.00 95.56 85 GLY A C 1
ATOM 702 O O . GLY A 1 85 ? -5.272 -0.485 -12.429 1.00 95.56 85 GLY A O 1
ATOM 703 N N . TYR A 1 86 ? -3.781 -2.161 -12.114 1.00 96.12 86 TYR A N 1
ATOM 704 C CA . TYR A 1 86 ? -4.650 -3.281 -12.434 1.00 96.12 86 TYR A CA 1
ATOM 705 C C . TYR A 1 86 ? -4.076 -4.570 -11.848 1.00 96.12 86 TYR A C 1
ATOM 707 O O . TYR A 1 86 ? -2.879 -4.684 -11.589 1.00 96.12 86 TYR A O 1
ATOM 715 N N . GLU A 1 87 ? -4.949 -5.543 -11.647 1.00 96.88 87 GLU A N 1
ATOM 716 C CA . GLU A 1 87 ? -4.595 -6.885 -11.199 1.00 96.88 87 GLU A CA 1
ATOM 717 C C . GLU A 1 87 ? -4.280 -7.757 -12.426 1.00 96.88 87 GLU A C 1
ATOM 719 O O . GLU A 1 87 ? -4.941 -7.650 -13.459 1.00 96.88 87 GLU A O 1
ATOM 724 N N . ILE A 1 88 ? -3.239 -8.583 -12.332 1.00 98.12 88 ILE A N 1
ATOM 725 C CA . ILE A 1 88 ? -2.729 -9.426 -13.422 1.00 98.12 88 ILE A CA 1
ATOM 726 C C . ILE A 1 88 ? -3.278 -10.845 -13.286 1.00 98.12 88 ILE A C 1
ATOM 728 O O . ILE A 1 88 ? -3.874 -11.375 -14.221 1.00 98.12 88 ILE A O 1
ATOM 732 N N . CYS A 1 89 ? -3.070 -11.469 -12.127 1.00 98.38 89 CYS A N 1
ATOM 733 C CA . CYS A 1 89 ? -3.477 -12.844 -11.853 1.00 98.38 89 CYS A CA 1
ATOM 734 C C . CYS A 1 89 ? -3.616 -13.086 -10.346 1.00 98.38 89 CYS A C 1
ATOM 736 O O . CYS A 1 89 ? -3.142 -12.293 -9.533 1.00 98.38 89 CYS A O 1
ATOM 738 N N . ALA A 1 90 ? -4.258 -14.192 -9.974 1.00 98.12 90 ALA A N 1
ATOM 739 C CA . ALA A 1 90 ? -4.422 -14.608 -8.586 1.00 98.12 90 ALA A CA 1
ATOM 740 C C . ALA A 1 90 ? -3.708 -15.936 -8.307 1.00 98.12 90 ALA A C 1
ATOM 742 O O . ALA A 1 90 ? -3.883 -16.921 -9.032 1.00 98.12 90 ALA A O 1
ATOM 743 N N . LEU A 1 91 ? -2.950 -15.982 -7.211 1.00 97.81 91 LEU A N 1
ATOM 744 C CA . LEU A 1 91 ? -2.407 -17.219 -6.648 1.00 97.81 91 LEU A CA 1
ATOM 745 C C . LEU A 1 91 ? -3.536 -17.983 -5.951 1.00 97.81 91 LEU A C 1
ATOM 747 O O . LEU A 1 91 ? -3.759 -19.168 -6.192 1.00 97.81 91 LEU A O 1
ATOM 751 N N . ASN A 1 92 ? -4.280 -17.283 -5.096 1.00 96.94 92 ASN A N 1
ATOM 752 C CA . ASN A 1 92 ? -5.414 -17.813 -4.350 1.00 96.94 92 ASN A CA 1
ATOM 753 C C . ASN A 1 92 ? -6.399 -16.662 -4.013 1.00 96.94 92 ASN A C 1
ATOM 755 O O . ASN A 1 92 ? -6.135 -15.519 -4.381 1.00 96.94 92 ASN A O 1
ATOM 759 N N . PRO A 1 93 ? -7.521 -16.931 -3.321 1.00 96.62 93 PRO A N 1
ATOM 760 C CA . PRO A 1 93 ? -8.480 -15.908 -2.886 1.00 96.62 93 PRO A CA 1
ATOM 761 C C . PRO A 1 93 ? -7.921 -14.671 -2.173 1.00 96.62 93 PRO A C 1
ATOM 763 O O . PRO A 1 93 ? -8.578 -13.637 -2.171 1.00 96.62 93 PRO A O 1
ATOM 766 N N . ASN A 1 94 ? -6.745 -14.782 -1.557 1.00 97.81 94 ASN A N 1
ATOM 767 C CA . ASN A 1 94 ? -6.142 -13.766 -0.700 1.00 97.81 94 ASN A CA 1
ATOM 768 C C . ASN A 1 94 ? -4.757 -13.310 -1.179 1.00 97.81 94 ASN A C 1
ATOM 770 O O . ASN A 1 94 ? -4.032 -12.672 -0.418 1.00 97.81 94 ASN A O 1
ATOM 774 N N . ASN A 1 95 ? -4.347 -13.719 -2.382 1.00 98.19 95 ASN A N 1
ATOM 775 C CA . ASN A 1 95 ? -3.020 -13.469 -2.931 1.00 98.19 95 ASN A CA 1
ATOM 776 C C . ASN A 1 95 ? -3.151 -13.197 -4.433 1.00 98.19 95 ASN A C 1
ATOM 778 O O . ASN A 1 95 ? -3.526 -14.091 -5.196 1.00 98.19 95 ASN A O 1
ATOM 782 N N . ASP A 1 96 ? -2.793 -11.992 -4.860 1.00 98.31 96 ASP A N 1
ATOM 783 C CA . ASP A 1 96 ? -2.775 -11.589 -6.265 1.00 98.31 96 ASP A CA 1
ATOM 784 C C . ASP A 1 96 ? -1.423 -11.003 -6.671 1.00 98.31 96 ASP A C 1
ATOM 786 O O . ASP A 1 96 ? -0.577 -10.700 -5.829 1.00 98.31 96 ASP A O 1
ATOM 790 N N . ILE A 1 97 ? -1.207 -10.894 -7.979 1.00 98.62 97 ILE A N 1
ATOM 791 C CA . ILE A 1 97 ? -0.137 -10.093 -8.562 1.00 98.62 97 ILE A CA 1
ATOM 792 C C . ILE A 1 97 ? -0.789 -8.934 -9.297 1.00 98.62 97 ILE A C 1
ATOM 794 O O . ILE A 1 97 ? -1.685 -9.139 -10.117 1.00 98.62 97 ILE A O 1
ATOM 798 N N . GLY A 1 98 ? -0.317 -7.723 -9.031 1.00 97.88 98 GLY A N 1
ATOM 799 C CA . GLY A 1 98 ? -0.821 -6.502 -9.636 1.00 97.88 98 GLY A CA 1
ATOM 800 C C . GLY A 1 98 ? 0.287 -5.588 -10.135 1.00 97.88 98 GLY A C 1
ATOM 801 O O . GLY A 1 98 ? 1.467 -5.735 -9.810 1.00 97.88 98 GLY A O 1
ATOM 802 N N . TYR A 1 99 ? -0.134 -4.619 -10.933 1.00 97.50 99 TYR A N 1
ATOM 803 C CA . TYR A 1 99 ? 0.682 -3.530 -11.431 1.00 97.50 99 TYR A CA 1
ATOM 804 C C . TYR A 1 99 ? 0.203 -2.199 -10.852 1.00 97.50 99 TYR A C 1
ATOM 806 O O . TYR A 1 99 ? -1.001 -1.944 -10.770 1.00 97.50 99 TYR A O 1
ATOM 814 N N . TYR A 1 100 ? 1.149 -1.334 -10.493 1.00 96.31 100 TYR A N 1
ATOM 815 C CA . TYR A 1 100 ? 0.879 0.017 -10.020 1.00 96.31 100 TYR A CA 1
ATOM 816 C C . TYR A 1 100 ? 1.917 0.996 -10.571 1.00 96.31 100 TYR A C 1
ATOM 818 O O . TYR A 1 100 ? 3.117 0.813 -10.381 1.00 96.31 100 TYR A O 1
ATOM 826 N N . ALA A 1 101 ? 1.451 2.058 -11.220 1.00 94.88 101 ALA A N 1
ATOM 827 C CA . ALA A 1 101 ? 2.270 3.155 -11.710 1.00 94.88 101 ALA A CA 1
ATOM 828 C C . ALA A 1 101 ? 1.898 4.446 -10.992 1.00 94.88 101 ALA A C 1
ATOM 830 O O . ALA A 1 101 ? 0.718 4.798 -10.902 1.00 94.88 101 ALA A O 1
ATOM 831 N N . MET A 1 102 ? 2.909 5.186 -10.550 1.00 91.25 102 MET A N 1
ATOM 832 C CA . MET A 1 102 ? 2.729 6.441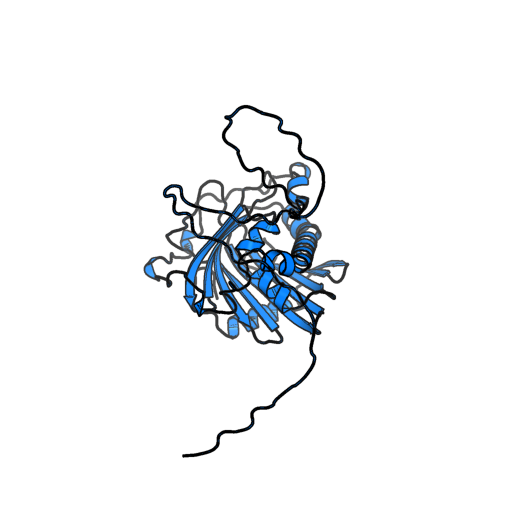 -9.839 1.00 91.25 102 MET A CA 1
ATOM 833 C C . MET A 1 102 ? 3.439 7.613 -10.500 1.00 91.25 102 MET A C 1
ATOM 835 O O . MET A 1 102 ? 4.556 7.497 -11.012 1.00 91.25 102 MET A O 1
ATOM 839 N N . LYS A 1 103 ? 2.778 8.766 -10.431 1.00 90.06 103 LYS A N 1
ATOM 840 C CA . LYS A 1 103 ? 3.339 10.059 -10.778 1.00 90.06 103 LYS A CA 1
ATOM 841 C C . LYS A 1 103 ? 4.309 10.484 -9.687 1.00 90.06 103 LYS A C 1
ATOM 843 O O . LYS A 1 103 ? 3.947 10.518 -8.508 1.00 90.06 103 LYS A O 1
ATOM 848 N N . CYS A 1 104 ? 5.517 10.850 -10.090 1.00 85.31 104 CYS A N 1
ATOM 849 C CA . CYS A 1 104 ? 6.457 11.533 -9.216 1.00 85.31 104 CYS A CA 1
ATOM 850 C C . CYS A 1 104 ? 6.449 13.037 -9.520 1.00 85.31 104 CYS A C 1
ATOM 852 O O . CYS A 1 104 ? 6.119 13.429 -10.641 1.00 85.31 104 CYS A O 1
ATOM 854 N N . PRO A 1 105 ? 6.763 13.892 -8.534 1.00 82.94 105 PRO A N 1
ATOM 855 C CA . PRO A 1 105 ? 6.864 15.326 -8.771 1.00 82.94 105 PRO A CA 1
ATOM 856 C C . PRO A 1 105 ? 7.936 15.612 -9.819 1.00 82.94 105 PRO A C 1
ATOM 858 O O . PRO A 1 105 ? 9.066 15.143 -9.683 1.00 82.94 105 PRO A O 1
ATOM 861 N N . SER A 1 106 ? 7.597 16.392 -10.843 1.00 81.44 106 SER A N 1
ATOM 862 C CA . SER A 1 106 ? 8.584 16.837 -11.830 1.00 81.44 106 SER A CA 1
ATOM 863 C C . SER A 1 106 ? 9.736 17.577 -11.128 1.00 81.44 106 SER A C 1
ATOM 865 O O . SER A 1 106 ? 9.432 18.365 -10.229 1.00 81.44 106 SER A O 1
ATOM 867 N N . PRO A 1 107 ? 11.015 17.364 -11.508 1.00 82.69 107 PRO A N 1
ATOM 868 C CA . PRO A 1 107 ? 11.501 16.616 -12.680 1.00 82.69 107 PRO A CA 1
ATOM 869 C C . PRO A 1 107 ? 11.819 15.126 -12.439 1.00 82.69 107 PRO A C 1
ATOM 871 O O . PRO A 1 107 ? 12.425 14.487 -13.301 1.00 82.69 107 PRO A O 1
ATOM 874 N N . LEU A 1 108 ? 11.402 14.540 -11.310 1.00 84.00 108 LEU A N 1
ATOM 875 C CA . LEU A 1 108 ? 11.607 13.113 -11.054 1.00 84.00 108 LEU A CA 1
ATOM 876 C C . LEU A 1 108 ? 10.810 12.261 -12.048 1.00 84.00 108 LEU A C 1
ATOM 878 O O . LEU A 1 108 ? 9.628 12.511 -12.299 1.00 84.00 108 LEU A O 1
ATOM 882 N N . LYS A 1 109 ? 11.427 11.200 -12.580 1.00 86.88 109 LYS A N 1
ATOM 883 C CA . LYS A 1 109 ? 10.714 10.259 -13.457 1.00 86.88 109 LYS A CA 1
ATOM 884 C C . LYS A 1 109 ? 9.623 9.513 -12.694 1.00 86.88 109 LYS A C 1
ATOM 886 O O . LYS A 1 109 ? 9.735 9.249 -11.500 1.00 86.88 109 LYS A O 1
ATOM 891 N N . ASN A 1 110 ? 8.567 9.119 -13.390 1.00 91.19 110 ASN A N 1
ATOM 892 C CA . ASN A 1 110 ? 7.509 8.316 -12.783 1.00 91.19 110 ASN A CA 1
ATOM 893 C C . ASN A 1 110 ? 8.032 6.931 -12.392 1.00 91.19 110 ASN A C 1
ATOM 895 O O . ASN A 1 110 ? 8.972 6.418 -13.005 1.00 91.19 110 ASN A O 1
ATOM 899 N N . ARG A 1 111 ? 7.424 6.321 -11.375 1.00 91.25 111 ARG A N 1
ATOM 900 C CA . ARG A 1 111 ? 7.802 4.987 -10.890 1.00 91.25 111 ARG A CA 1
ATOM 901 C C . ARG A 1 111 ? 6.704 3.980 -11.176 1.00 91.25 111 ARG A C 1
ATOM 903 O O . ARG A 1 111 ? 5.523 4.324 -11.136 1.00 91.25 111 ARG A O 1
ATOM 910 N N . ASP A 1 112 ? 7.091 2.745 -11.453 1.00 94.44 112 ASP A N 1
ATOM 911 C CA . ASP A 1 112 ? 6.168 1.620 -11.548 1.00 94.44 112 ASP A CA 1
ATOM 912 C C . ASP A 1 112 ? 6.616 0.435 -10.689 1.00 94.44 112 ASP A C 1
ATOM 914 O O . ASP A 1 112 ? 7.788 0.295 -10.337 1.00 94.44 112 ASP A O 1
ATOM 918 N N . PHE A 1 113 ? 5.652 -0.400 -10.316 1.00 94.75 113 PHE A N 1
ATOM 919 C CA . PHE A 1 113 ? 5.847 -1.570 -9.475 1.00 94.75 113 PHE A CA 1
ATOM 920 C C . PHE A 1 113 ? 4.990 -2.719 -9.996 1.00 94.75 113 PHE A C 1
ATOM 922 O O . PHE A 1 113 ? 3.818 -2.542 -10.328 1.00 94.75 113 PHE A O 1
ATOM 929 N N . VAL A 1 114 ? 5.576 -3.912 -10.005 1.00 97.00 114 VAL A N 1
ATOM 930 C CA . VAL A 1 114 ? 4.847 -5.177 -10.096 1.00 97.00 114 VAL A CA 1
ATOM 931 C C . VAL A 1 114 ? 4.992 -5.842 -8.737 1.00 97.00 114 VAL A C 1
ATOM 933 O O . VAL A 1 114 ? 6.113 -6.021 -8.252 1.00 97.00 114 VAL A O 1
ATOM 936 N N . THR A 1 115 ? 3.875 -6.132 -8.079 1.00 97.69 115 THR A N 1
ATOM 937 C CA . THR A 1 115 ? 3.879 -6.646 -6.708 1.00 97.69 115 THR A CA 1
ATOM 938 C C . THR A 1 115 ? 2.946 -7.827 -6.556 1.00 97.69 115 THR A C 1
ATOM 940 O O . THR A 1 115 ? 1.871 -7.858 -7.150 1.00 97.69 115 THR A O 1
ATOM 943 N N . GLN A 1 116 ? 3.355 -8.791 -5.734 1.00 98.38 116 GLN A N 1
ATOM 944 C CA . GLN A 1 116 ? 2.414 -9.738 -5.162 1.00 98.38 116 GLN A CA 1
ATOM 945 C C . GLN A 1 116 ? 1.814 -9.089 -3.916 1.00 98.38 116 GLN A C 1
ATOM 947 O O . GLN A 1 116 ? 2.559 -8.646 -3.041 1.00 98.38 116 GLN A O 1
ATOM 952 N N . ARG A 1 117 ? 0.488 -9.034 -3.820 1.00 98.62 117 ARG A N 1
ATOM 953 C CA . ARG A 1 117 ? -0.241 -8.535 -2.652 1.00 98.62 117 ARG A CA 1
ATOM 954 C C . ARG A 1 117 ? -0.957 -9.693 -1.974 1.00 98.62 117 ARG A C 1
ATOM 956 O O . ARG A 1 117 ? -1.573 -10.521 -2.631 1.00 98.62 117 ARG A O 1
ATOM 963 N N . SER A 1 118 ? -0.866 -9.734 -0.652 1.00 98.62 118 SER A N 1
ATOM 964 C CA . SER A 1 118 ? -1.468 -10.761 0.198 1.00 98.62 118 SER A CA 1
ATOM 965 C C . SER A 1 118 ? -2.232 -10.102 1.340 1.00 98.62 118 SER A C 1
ATOM 967 O O . SER A 1 118 ? -1.781 -9.081 1.865 1.00 98.62 118 SER A O 1
ATOM 969 N N . TRP A 1 119 ? -3.374 -10.656 1.736 1.00 98.62 119 TRP A N 1
ATOM 970 C CA . TRP A 1 119 ? -4.192 -10.087 2.811 1.00 98.62 119 TRP A CA 1
ATOM 971 C C . TRP A 1 119 ? -4.774 -11.140 3.745 1.00 98.62 119 TRP A C 1
ATOM 973 O O . TRP A 1 119 ? -4.943 -12.297 3.371 1.00 98.62 119 TRP A O 1
ATOM 983 N N . LEU A 1 120 ? -5.068 -10.717 4.973 1.00 98.06 120 LEU A N 1
ATOM 984 C CA . LEU A 1 120 ? -5.619 -11.556 6.032 1.00 98.06 120 LEU A CA 1
ATOM 985 C C . LEU A 1 120 ? -6.572 -10.731 6.900 1.00 98.06 120 LEU A C 1
ATOM 987 O O . LEU A 1 120 ? -6.227 -9.628 7.324 1.00 98.06 120 LEU A O 1
ATOM 991 N N . ASP A 1 121 ? -7.748 -11.285 7.174 1.00 97.19 121 ASP A N 1
ATOM 992 C CA . ASP A 1 121 ? -8.761 -10.717 8.062 1.00 97.19 121 ASP A CA 1
ATOM 993 C C . ASP A 1 121 ? -8.900 -11.614 9.302 1.00 97.19 121 ASP A C 1
ATOM 995 O O . ASP A 1 121 ? -9.242 -12.792 9.188 1.00 97.19 121 ASP A O 1
ATOM 999 N N . LEU A 1 122 ? -8.597 -11.064 10.482 1.00 97.12 122 LEU A N 1
ATOM 1000 C CA . LEU A 1 122 ? -8.746 -11.725 11.785 1.00 97.12 122 LEU A CA 1
ATOM 1001 C C . LEU A 1 122 ? -9.940 -11.177 12.590 1.00 97.12 122 LEU A C 1
ATOM 1003 O O . LEU A 1 122 ? -10.074 -11.457 13.782 1.00 97.12 122 LEU A O 1
ATOM 1007 N N . GLY A 1 123 ? -10.785 -10.342 11.984 1.00 95.62 123 GLY A N 1
ATOM 1008 C CA . GLY A 1 123 ? -11.931 -9.662 12.589 1.00 95.62 123 GLY A CA 1
ATOM 1009 C C . GLY A 1 123 ? -11.564 -8.457 13.466 1.00 95.62 123 GLY A C 1
ATOM 1010 O O . GLY A 1 123 ? -12.210 -7.411 13.386 1.00 95.62 123 GLY A O 1
ATOM 1011 N N . SER A 1 124 ? -10.533 -8.575 14.308 1.00 96.19 124 SER A N 1
ATOM 1012 C CA . SER A 1 124 ? -9.998 -7.466 15.119 1.00 96.19 124 SER A CA 1
ATOM 1013 C C . SER A 1 124 ? -8.810 -6.759 14.462 1.00 96.19 124 SER A C 1
ATOM 1015 O O . SER A 1 124 ? -8.600 -5.562 14.680 1.00 96.19 124 SER A O 1
ATOM 1017 N N . GLU A 1 125 ? -8.057 -7.481 13.633 1.00 97.94 125 GLU A N 1
ATOM 1018 C CA . GLU A 1 125 ? -6.919 -6.974 12.875 1.00 97.94 125 GLU A CA 1
ATOM 1019 C C . GLU A 1 125 ? -7.046 -7.353 11.397 1.00 97.94 125 GLU A C 1
ATOM 1021 O O . GLU A 1 125 ? -7.348 -8.500 11.067 1.00 97.94 125 GLU A O 1
ATOM 1026 N N . PHE A 1 126 ? -6.765 -6.399 10.511 1.00 98.62 126 PHE A N 1
ATOM 1027 C CA . PHE A 1 126 ? -6.773 -6.596 9.064 1.00 98.62 126 PHE A CA 1
ATOM 1028 C C . PHE A 1 126 ? -5.393 -6.284 8.499 1.00 98.62 126 PHE A C 1
ATOM 1030 O O . PHE A 1 126 ? -4.820 -5.225 8.775 1.00 98.62 126 PHE A O 1
ATOM 1037 N N . TYR A 1 127 ? -4.880 -7.190 7.679 1.00 98.69 127 TYR A N 1
ATOM 1038 C CA . TYR A 1 127 ? -3.550 -7.122 7.101 1.00 98.69 127 TYR A CA 1
ATOM 1039 C C . TYR A 1 127 ? -3.633 -7.031 5.584 1.00 98.69 127 TYR A C 1
ATOM 1041 O O . TYR A 1 127 ? -4.375 -7.775 4.947 1.00 98.69 127 TYR A O 1
ATOM 1049 N N . ILE A 1 128 ? -2.805 -6.169 5.003 1.00 98.62 128 ILE A N 1
ATOM 1050 C CA . ILE A 1 128 ? -2.518 -6.130 3.568 1.00 98.62 128 ILE A CA 1
ATOM 1051 C C . ILE A 1 128 ? -1.018 -5.932 3.440 1.00 98.62 128 ILE A C 1
ATOM 1053 O O . ILE A 1 128 ? -0.490 -4.960 3.967 1.00 98.62 128 ILE A O 1
ATOM 1057 N N . LEU A 1 129 ? -0.314 -6.810 2.745 1.00 97.75 129 LEU A N 1
ATOM 1058 C CA . LEU A 1 129 ? 1.118 -6.665 2.516 1.00 97.75 129 LEU A CA 1
ATOM 1059 C C . LEU A 1 129 ? 1.471 -6.990 1.079 1.00 97.75 129 LEU A C 1
ATOM 1061 O O . LEU A 1 129 ? 0.772 -7.744 0.410 1.00 97.75 129 LEU A O 1
ATOM 1065 N N . ASN A 1 130 ? 2.546 -6.390 0.599 1.00 98.06 130 ASN A N 1
ATOM 1066 C CA . ASN A 1 130 ? 3.066 -6.641 -0.724 1.00 98.06 130 ASN A CA 1
ATOM 1067 C C . ASN A 1 130 ? 4.589 -6.595 -0.752 1.00 98.06 130 ASN A C 1
ATOM 1069 O O . ASN A 1 130 ? 5.230 -5.954 0.085 1.00 98.06 130 ASN A O 1
ATOM 1073 N N . HIS A 1 131 ? 5.139 -7.259 -1.757 1.00 96.94 131 HIS A N 1
ATOM 1074 C CA . HIS A 1 131 ? 6.542 -7.195 -2.140 1.00 96.94 131 HIS A CA 1
ATOM 1075 C C . HIS A 1 131 ? 6.648 -7.297 -3.662 1.00 96.94 131 HIS A C 1
ATOM 1077 O O . HIS A 1 131 ? 5.729 -7.761 -4.341 1.00 96.94 131 HIS A O 1
ATOM 1083 N N . SER A 1 132 ? 7.764 -6.829 -4.212 1.00 96.44 132 SER A N 1
ATOM 1084 C CA . SER A 1 132 ? 7.981 -6.825 -5.654 1.00 96.44 132 SER A CA 1
ATOM 1085 C C . SER A 1 132 ? 8.272 -8.216 -6.199 1.00 96.44 132 SER A C 1
ATOM 1087 O O . SER A 1 132 ? 9.091 -8.955 -5.653 1.00 96.44 132 SER A O 1
ATOM 1089 N N . VAL A 1 133 ? 7.634 -8.521 -7.326 1.00 96.50 133 VAL A N 1
ATOM 1090 C CA . VAL A 1 133 ? 7.814 -9.733 -8.136 1.00 96.50 133 VAL A CA 1
ATOM 1091 C C . VAL A 1 133 ? 7.928 -9.322 -9.604 1.00 96.50 133 VAL A C 1
ATOM 1093 O O . VAL A 1 133 ? 7.623 -8.179 -9.940 1.00 96.50 133 VAL A O 1
ATOM 1096 N N . ASN A 1 134 ? 8.343 -10.229 -10.490 1.00 93.94 134 ASN A N 1
ATOM 1097 C CA . ASN A 1 134 ? 8.401 -9.945 -11.925 1.00 93.94 134 ASN A CA 1
ATOM 1098 C C . ASN A 1 134 ? 7.430 -10.835 -12.696 1.00 93.94 134 ASN A C 1
ATOM 1100 O O . ASN A 1 134 ? 7.371 -12.043 -12.475 1.00 93.94 134 ASN A O 1
ATOM 1104 N N . HIS A 1 135 ? 6.703 -10.230 -13.633 1.00 96.00 135 HIS A N 1
ATOM 1105 C CA . HIS A 1 135 ? 5.724 -10.909 -14.471 1.00 96.00 135 HIS A CA 1
ATOM 1106 C C . HIS A 1 135 ? 5.976 -10.571 -15.944 1.00 96.00 135 HIS A C 1
ATOM 1108 O O . HIS A 1 135 ? 6.130 -9.402 -16.297 1.00 96.00 135 HIS A O 1
ATOM 1114 N N . ALA A 1 136 ? 6.000 -11.586 -16.808 1.00 94.94 136 ALA A N 1
ATOM 1115 C CA . ALA A 1 136 ? 6.383 -11.471 -18.216 1.00 94.94 136 ALA A CA 1
ATOM 1116 C C . ALA A 1 136 ? 5.511 -10.489 -19.016 1.00 94.94 136 ALA A C 1
ATOM 1118 O O . ALA A 1 136 ? 5.997 -9.858 -19.951 1.00 94.94 136 ALA A O 1
ATOM 1119 N N . SER A 1 137 ? 4.239 -10.331 -18.638 1.00 95.06 137 SER A N 1
ATOM 1120 C CA . SER A 1 137 ? 3.320 -9.384 -19.285 1.00 95.06 137 SER A CA 1
ATOM 1121 C C . SER A 1 137 ? 3.617 -7.913 -18.975 1.00 95.06 137 SER A C 1
ATOM 1123 O O . SER A 1 137 ? 3.060 -7.040 -19.638 1.00 95.06 137 SER A O 1
ATOM 1125 N N . VAL A 1 138 ? 4.462 -7.621 -17.977 1.00 93.94 138 VAL A N 1
ATOM 1126 C CA . VAL A 1 138 ? 4.786 -6.251 -17.551 1.00 93.94 138 VAL A CA 1
ATOM 1127 C C . VAL A 1 138 ? 6.306 -6.060 -17.408 1.00 93.94 138 VAL A C 1
ATOM 1129 O O . VAL A 1 138 ? 6.824 -5.847 -16.299 1.00 93.94 138 VAL A O 1
ATOM 1132 N N . PRO A 1 139 ? 7.052 -6.116 -18.530 1.00 91.31 139 PRO A N 1
ATOM 1133 C CA . PRO A 1 139 ? 8.476 -5.796 -18.531 1.00 91.31 139 PRO A CA 1
ATOM 1134 C C . PRO A 1 139 ? 8.712 -4.323 -18.156 1.00 91.31 139 PRO A C 1
ATOM 1136 O O . PRO A 1 139 ? 7.783 -3.511 -18.118 1.00 91.31 139 PRO A O 1
ATOM 1139 N N . ALA A 1 140 ? 9.968 -3.962 -17.879 1.00 88.38 140 ALA A N 1
ATOM 1140 C CA . ALA A 1 140 ? 10.343 -2.563 -17.688 1.00 88.38 140 ALA A CA 1
ATOM 1141 C C . ALA A 1 140 ? 9.995 -1.742 -18.943 1.00 88.38 140 ALA A C 1
ATOM 1143 O O . ALA A 1 140 ? 10.257 -2.168 -20.070 1.00 88.38 140 ALA A O 1
ATOM 1144 N N . ARG A 1 141 ? 9.398 -0.560 -18.754 1.00 85.56 141 ARG A N 1
ATOM 1145 C CA . ARG A 1 141 ? 8.883 0.269 -19.852 1.00 85.56 141 ARG A CA 1
ATOM 1146 C C . ARG A 1 141 ? 9.485 1.669 -19.855 1.00 85.56 141 ARG A C 1
ATOM 1148 O O . ARG A 1 141 ? 9.770 2.249 -18.810 1.00 85.56 141 ARG A O 1
ATOM 1155 N N . LYS A 1 142 ? 9.637 2.244 -21.050 1.00 86.69 142 LYS A N 1
ATOM 1156 C CA . LYS A 1 142 ? 10.170 3.602 -21.228 1.00 86.69 142 LYS A CA 1
ATOM 1157 C C . LYS A 1 142 ? 9.304 4.630 -20.489 1.00 86.69 142 LYS A C 1
ATOM 1159 O O . LYS A 1 142 ? 8.080 4.565 -20.529 1.00 86.69 142 LYS A O 1
ATOM 1164 N N . GLY A 1 143 ? 9.955 5.607 -19.858 1.00 87.00 143 GLY A N 1
ATOM 1165 C CA . GLY A 1 143 ? 9.292 6.693 -19.124 1.00 87.00 143 GLY A CA 1
ATOM 1166 C C . GLY A 1 143 ? 9.001 6.385 -17.654 1.00 87.00 143 GLY A C 1
ATOM 1167 O O . GLY A 1 143 ? 8.601 7.292 -16.928 1.00 87.00 143 GLY A O 1
ATOM 1168 N N . PHE A 1 144 ? 9.252 5.150 -17.212 1.00 89.81 144 PHE A N 1
ATOM 1169 C CA . PHE A 1 144 ? 9.128 4.735 -15.820 1.00 89.81 144 PHE A CA 1
ATOM 1170 C C . PHE A 1 144 ? 10.448 4.161 -15.309 1.00 89.81 144 PHE A C 1
ATOM 1172 O O . PHE A 1 144 ? 11.201 3.544 -16.063 1.00 89.81 144 PHE A O 1
ATOM 1179 N N . ILE A 1 145 ? 10.720 4.376 -14.026 1.00 89.44 145 ILE A N 1
ATOM 1180 C CA . ILE A 1 145 ? 11.760 3.670 -13.280 1.00 89.44 145 ILE A CA 1
ATOM 1181 C C . ILE A 1 145 ? 11.071 2.559 -12.482 1.00 89.44 145 ILE A C 1
ATOM 1183 O O . ILE A 1 145 ? 10.179 2.844 -11.680 1.00 89.44 145 ILE A O 1
ATOM 1187 N N . ARG A 1 146 ? 11.490 1.305 -12.697 1.00 91.75 146 ARG A N 1
ATOM 1188 C CA . ARG A 1 146 ? 10.976 0.149 -11.952 1.00 91.75 146 ARG A CA 1
ATOM 1189 C C . ARG A 1 146 ? 11.480 0.196 -10.519 1.00 91.75 146 ARG A C 1
ATOM 1191 O O . ARG A 1 146 ? 12.654 -0.059 -10.263 1.00 91.75 146 ARG A O 1
ATOM 1198 N N . GLY A 1 147 ? 10.586 0.520 -9.594 1.00 89.88 147 GLY A N 1
ATOM 1199 C CA . GLY A 1 147 ? 10.867 0.468 -8.169 1.00 89.88 147 GLY A CA 1
ATOM 1200 C C . GLY A 1 147 ? 10.806 -0.963 -7.634 1.00 89.88 147 GLY A C 1
ATOM 1201 O O . GLY A 1 147 ? 10.195 -1.856 -8.226 1.00 89.88 147 GLY A O 1
ATOM 1202 N N . VAL A 1 148 ? 11.429 -1.174 -6.478 1.00 91.12 148 VAL A N 1
ATOM 1203 C CA . VAL A 1 148 ? 11.445 -2.446 -5.755 1.00 91.12 148 VAL A CA 1
ATOM 1204 C C . VAL A 1 148 ? 10.838 -2.241 -4.372 1.00 91.12 148 VAL A C 1
ATOM 1206 O O . VAL A 1 148 ? 11.369 -1.509 -3.544 1.00 91.12 148 VAL A O 1
ATOM 1209 N N . SER A 1 149 ? 9.723 -2.907 -4.095 1.00 93.12 149 SER A N 1
ATOM 1210 C CA . SER A 1 149 ? 9.146 -3.007 -2.756 1.00 93.12 149 SER A CA 1
ATOM 1211 C C . SER A 1 149 ? 9.707 -4.247 -2.061 1.00 93.12 149 SER A C 1
ATOM 1213 O O . SER A 1 149 ? 9.398 -5.371 -2.457 1.00 93.12 149 SER A O 1
ATOM 1215 N N . HIS A 1 150 ? 10.543 -4.068 -1.036 1.00 92.75 150 HIS A N 1
ATOM 1216 C CA . HIS A 1 150 ? 11.003 -5.182 -0.200 1.00 92.75 150 HIS A CA 1
ATOM 1217 C C . HIS A 1 150 ? 9.882 -5.676 0.707 1.00 92.75 150 HIS A C 1
ATOM 1219 O O . HIS A 1 150 ? 9.678 -6.879 0.853 1.00 92.75 150 HIS A O 1
ATOM 1225 N N . VAL A 1 151 ? 9.160 -4.731 1.303 1.00 94.25 151 VAL A N 1
ATOM 1226 C CA . VAL A 1 151 ? 7.897 -4.967 1.991 1.00 94.25 151 VAL A CA 1
ATOM 1227 C C . VAL A 1 151 ? 7.157 -3.642 2.111 1.00 94.25 151 VAL A C 1
ATOM 1229 O O . VAL A 1 151 ? 7.689 -2.668 2.640 1.00 94.25 151 VAL A O 1
ATOM 1232 N N . THR A 1 152 ? 5.906 -3.611 1.681 1.00 96.00 152 THR A N 1
ATOM 1233 C CA . THR A 1 152 ? 4.977 -2.533 2.018 1.00 96.00 152 THR A CA 1
ATOM 1234 C C . THR A 1 152 ? 3.723 -3.156 2.590 1.00 96.00 152 THR A C 1
ATOM 1236 O O . THR A 1 152 ? 3.210 -4.124 2.036 1.00 96.00 152 THR A O 1
ATOM 1239 N N . GLY A 1 153 ? 3.207 -2.621 3.690 1.00 97.19 153 GLY A N 1
ATOM 1240 C CA . GLY A 1 153 ? 2.032 -3.199 4.318 1.00 97.19 153 GLY A CA 1
ATOM 1241 C C . GLY A 1 153 ? 1.209 -2.228 5.139 1.00 97.19 153 GLY A C 1
ATOM 1242 O O . GLY A 1 153 ? 1.706 -1.220 5.638 1.00 97.19 153 GLY A O 1
ATOM 1243 N N . PHE A 1 154 ? -0.062 -2.579 5.269 1.00 98.50 154 PHE A N 1
ATOM 1244 C CA . PHE A 1 154 ? -1.065 -1.952 6.104 1.00 98.50 154 PHE A CA 1
ATOM 1245 C C . PHE A 1 154 ? -1.511 -2.955 7.167 1.00 98.50 154 PHE A C 1
ATOM 1247 O O . PHE A 1 154 ? -1.838 -4.099 6.851 1.00 98.50 154 PHE A O 1
ATOM 1254 N N . LEU A 1 155 ? -1.543 -2.504 8.416 1.00 98.69 155 LEU A N 1
ATOM 1255 C CA . LEU A 1 155 ? -2.135 -3.212 9.542 1.00 98.69 155 LEU A CA 1
ATOM 1256 C C . LEU A 1 155 ? -3.177 -2.304 10.188 1.00 98.69 155 LEU A C 1
ATOM 1258 O O . LEU A 1 155 ? -2.840 -1.298 10.820 1.00 98.69 155 LEU A O 1
ATOM 1262 N N . ILE A 1 156 ? -4.443 -2.669 10.020 1.00 98.81 156 ILE A N 1
ATOM 1263 C CA . ILE A 1 156 ? -5.581 -1.987 10.626 1.00 98.81 156 ILE A CA 1
ATOM 1264 C C . ILE A 1 156 ? -5.939 -2.726 11.909 1.00 98.81 156 ILE A C 1
ATOM 1266 O O . ILE A 1 156 ? -6.215 -3.920 11.872 1.00 98.81 156 ILE A O 1
ATOM 1270 N N . ARG A 1 157 ? -5.978 -2.014 13.034 1.00 98.56 157 ARG A N 1
ATOM 1271 C CA . ARG A 1 157 ? -6.443 -2.550 14.317 1.00 98.56 157 ARG A CA 1
ATOM 1272 C C . ARG A 1 157 ? -7.746 -1.883 14.704 1.00 98.56 157 ARG A C 1
ATOM 1274 O O . ARG A 1 157 ? -7.785 -0.661 14.890 1.00 98.56 157 ARG A O 1
ATOM 1281 N N . LYS A 1 158 ? -8.803 -2.675 14.840 1.00 98.31 158 LYS A N 1
ATOM 1282 C CA . LYS A 1 158 ? -10.081 -2.212 15.375 1.00 98.31 158 LYS A CA 1
ATOM 1283 C C . LYS A 1 158 ? -9.897 -1.856 16.850 1.00 98.31 158 LYS A C 1
ATOM 1285 O O . LYS A 1 158 ? -9.362 -2.657 17.609 1.00 98.31 158 LYS A O 1
ATOM 1290 N N . GLN A 1 159 ? -10.291 -0.644 17.229 1.00 97.19 159 GLN A N 1
ATOM 1291 C CA . GLN A 1 159 ? -10.320 -0.216 18.631 1.00 97.19 159 GLN A CA 1
ATOM 1292 C C . GLN A 1 159 ? -11.758 -0.322 19.136 1.00 97.19 159 GLN A C 1
ATOM 1294 O O . GLN A 1 159 ? -12.047 -1.105 20.034 1.00 97.19 159 GLN A O 1
ATOM 1299 N N . ASP A 1 160 ? -12.670 0.353 18.429 1.00 94.69 160 ASP A N 1
ATOM 1300 C CA . ASP A 1 160 ? -14.098 0.399 18.738 1.00 94.69 160 ASP A CA 1
ATOM 1301 C C . ASP A 1 160 ? -14.921 0.255 17.445 1.00 94.69 160 ASP A C 1
ATOM 1303 O O . ASP A 1 160 ? -14.382 0.071 16.351 1.00 94.69 160 ASP A O 1
ATOM 1307 N N . THR A 1 161 ? -16.246 0.401 17.529 1.00 93.88 161 THR A N 1
ATOM 1308 C CA . THR A 1 161 ? -17.144 0.341 16.360 1.00 93.88 161 THR A CA 1
ATOM 1309 C C . THR A 1 161 ? -16.792 1.356 15.268 1.00 93.88 161 THR A C 1
ATOM 1311 O O . THR A 1 161 ? -16.917 1.035 14.091 1.00 93.88 161 THR A O 1
ATOM 1314 N N . PHE A 1 162 ? -16.361 2.565 15.639 1.00 95.81 162 PHE A N 1
ATOM 1315 C CA . PHE A 1 162 ? -16.033 3.657 14.709 1.00 95.81 162 PHE A CA 1
ATOM 1316 C C . PHE A 1 162 ? -14.601 4.177 14.879 1.00 95.81 162 PHE A C 1
ATOM 1318 O O . PHE A 1 162 ? -14.261 5.219 14.325 1.00 95.81 162 PHE A O 1
ATOM 1325 N N . THR A 1 163 ? -13.772 3.451 15.628 1.00 97.94 163 THR A N 1
ATOM 1326 C CA . THR A 1 163 ? -12.390 3.835 15.908 1.00 97.94 163 THR A CA 1
ATOM 1327 C C . THR A 1 163 ? -11.463 2.742 15.399 1.00 97.94 163 THR A C 1
ATOM 1329 O O . THR A 1 163 ? -11.593 1.576 15.785 1.00 97.94 163 THR A O 1
ATOM 1332 N N . CYS A 1 164 ? -10.490 3.103 14.567 1.00 98.44 164 CYS A N 1
ATOM 1333 C CA . CYS A 1 164 ? -9.455 2.179 14.117 1.00 98.44 164 CYS A CA 1
ATOM 1334 C C . CYS A 1 164 ? -8.079 2.848 14.073 1.00 98.44 164 CYS A C 1
ATOM 1336 O O . CYS A 1 164 ? -7.942 4.046 13.819 1.00 98.44 164 CYS A O 1
ATOM 1338 N N . GLN A 1 165 ? -7.043 2.052 14.328 1.00 98.56 165 GLN A N 1
ATOM 1339 C CA . GLN A 1 165 ? -5.654 2.454 14.144 1.00 98.56 165 GLN A CA 1
ATOM 1340 C C . GLN A 1 165 ? -5.147 1.890 12.821 1.00 98.56 165 GLN A C 1
ATOM 1342 O O . GLN A 1 165 ? -5.176 0.680 12.612 1.00 98.56 165 GLN A O 1
ATOM 1347 N N . LEU A 1 166 ? -4.623 2.758 11.963 1.00 98.56 166 LEU A N 1
ATOM 1348 C CA . LEU A 1 166 ? -3.890 2.375 10.765 1.00 98.56 166 LEU A CA 1
ATOM 1349 C C . LEU A 1 166 ? -2.394 2.421 11.057 1.00 98.56 166 LEU A C 1
ATOM 1351 O O . LEU A 1 166 ? -1.853 3.470 11.411 1.00 98.56 166 LEU A O 1
ATOM 1355 N N . ASN A 1 167 ? -1.723 1.295 10.855 1.00 98.31 167 ASN A N 1
ATOM 1356 C CA . ASN A 1 167 ? -0.273 1.218 10.774 1.00 98.31 167 ASN A CA 1
ATOM 1357 C C . ASN A 1 167 ? 0.115 0.968 9.319 1.00 98.31 167 ASN A C 1
ATOM 1359 O O . ASN A 1 167 ? -0.474 0.117 8.656 1.00 98.31 167 ASN A O 1
ATOM 1363 N N . TYR A 1 168 ? 1.100 1.704 8.827 1.00 97.38 168 TYR A N 1
ATOM 1364 C CA . TYR A 1 168 ? 1.655 1.544 7.492 1.00 97.38 168 TYR A CA 1
ATOM 1365 C C . TYR A 1 168 ? 3.170 1.437 7.588 1.00 97.38 168 TYR A C 1
ATOM 1367 O O . TYR A 1 168 ? 3.801 2.238 8.276 1.00 97.38 168 TYR A O 1
ATOM 1375 N N . VAL A 1 169 ? 3.754 0.475 6.884 1.00 95.81 169 VAL A N 1
ATOM 1376 C CA . VAL A 1 169 ? 5.204 0.315 6.755 1.00 95.81 169 VAL A CA 1
ATOM 1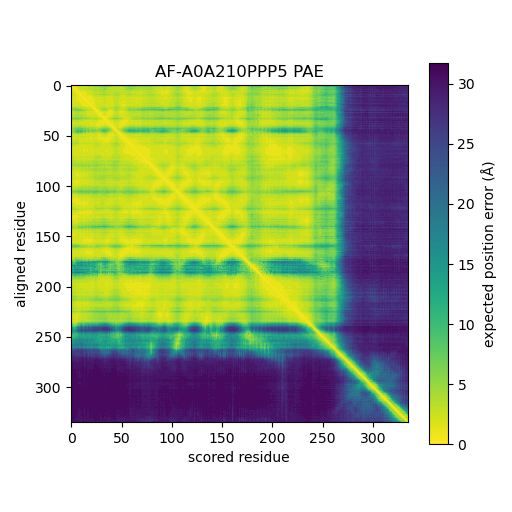377 C C . VAL A 1 169 ? 5.551 0.233 5.278 1.00 95.81 169 VAL A C 1
ATOM 1379 O O . VAL A 1 169 ? 4.872 -0.460 4.526 1.00 95.81 169 VAL A O 1
ATOM 1382 N N . SER A 1 170 ? 6.619 0.914 4.865 1.00 93.44 170 SER A N 1
ATOM 1383 C CA . SER A 1 170 ? 7.186 0.801 3.522 1.00 93.44 170 SER A CA 1
ATOM 1384 C C . SER A 1 170 ? 8.700 0.712 3.600 1.00 93.44 170 SER A C 1
ATOM 1386 O O . SER A 1 170 ? 9.371 1.667 3.990 1.00 93.44 170 SER A O 1
ATOM 1388 N N . HIS A 1 171 ? 9.232 -0.430 3.190 1.00 91.88 171 HIS A N 1
ATOM 1389 C CA . HIS A 1 171 ? 10.623 -0.618 2.816 1.00 91.88 171 HIS A CA 1
ATOM 1390 C C . HIS A 1 171 ? 10.656 -0.784 1.302 1.00 91.88 171 HIS A C 1
ATOM 1392 O O . HIS A 1 171 ? 10.450 -1.877 0.772 1.00 91.88 171 HIS A O 1
ATOM 1398 N N . SER A 1 172 ? 10.852 0.325 0.602 1.00 87.75 172 SER A N 1
ATOM 1399 C CA . SER A 1 172 ? 10.852 0.350 -0.855 1.00 87.75 172 SER A CA 1
ATOM 1400 C C . SER A 1 172 ? 12.064 1.127 -1.339 1.00 87.75 172 SER A C 1
ATOM 1402 O O . SER A 1 172 ? 12.366 2.197 -0.815 1.00 87.75 172 SER A O 1
ATOM 1404 N N . ASP A 1 173 ? 12.729 0.581 -2.344 1.00 85.31 173 ASP A N 1
ATOM 1405 C CA . ASP A 1 173 ? 13.761 1.245 -3.115 1.00 85.31 173 ASP A CA 1
ATOM 1406 C C . ASP A 1 173 ? 13.110 1.751 -4.416 1.00 85.31 173 ASP A C 1
ATOM 1408 O O . ASP A 1 173 ? 12.824 0.955 -5.315 1.00 85.31 173 ASP A O 1
ATOM 1412 N N . PRO A 1 174 ? 12.815 3.056 -4.536 1.00 77.31 174 PRO A N 1
ATOM 1413 C CA . PRO A 1 174 ? 12.226 3.635 -5.742 1.00 77.31 174 PRO A CA 1
ATOM 1414 C C . PRO A 1 174 ? 13.163 3.580 -6.958 1.00 77.31 174 PRO A C 1
ATOM 1416 O O . PRO A 1 174 ? 12.722 3.945 -8.052 1.00 77.31 174 PRO A O 1
ATOM 1419 N N . LYS A 1 175 ? 14.413 3.125 -6.764 1.00 78.56 175 LYS A N 1
ATOM 1420 C CA . LYS A 1 175 ? 15.511 3.088 -7.727 1.00 78.56 175 LYS A CA 1
ATOM 1421 C C . LYS A 1 175 ? 15.826 4.470 -8.318 1.00 78.56 175 LYS A C 1
ATOM 1423 O O . LYS A 1 175 ? 15.053 5.432 -8.244 1.00 78.56 175 LYS A O 1
ATOM 1428 N N . GLY A 1 176 ? 17.020 4.569 -8.894 1.00 67.31 176 GLY A N 1
ATOM 1429 C CA . GLY A 1 176 ? 17.645 5.857 -9.198 1.00 67.31 176 GLY A CA 1
ATOM 1430 C C . GLY A 1 176 ? 18.264 6.487 -7.949 1.00 67.31 176 GLY A C 1
ATOM 1431 O O . GLY A 1 176 ? 17.939 6.125 -6.818 1.00 67.31 176 GLY A O 1
ATOM 1432 N N . LYS A 1 177 ? 19.204 7.410 -8.143 1.00 70.00 177 LYS A N 1
ATOM 1433 C CA . LYS A 1 177 ? 19.804 8.140 -7.020 1.00 70.00 177 LYS A CA 1
ATOM 1434 C C . LYS A 1 177 ? 18.916 9.331 -6.693 1.00 70.00 177 LYS A C 1
ATOM 1436 O O . LYS A 1 177 ? 18.959 10.329 -7.400 1.00 70.00 177 LYS A O 1
ATOM 1441 N N . LEU A 1 178 ? 18.082 9.213 -5.664 1.00 71.00 178 LEU A N 1
ATOM 1442 C CA . LEU A 1 178 ? 17.218 10.310 -5.232 1.00 71.00 178 LEU A CA 1
ATOM 1443 C C . LEU A 1 178 ? 17.987 11.325 -4.372 1.00 71.00 178 LEU A C 1
ATOM 1445 O O . LEU A 1 178 ? 18.857 10.931 -3.593 1.00 71.00 178 LEU A O 1
ATOM 1449 N N . PRO A 1 179 ? 17.643 12.620 -4.446 1.00 70.06 179 PRO A N 1
ATOM 1450 C CA . PRO A 1 179 ? 18.257 13.623 -3.594 1.00 70.06 179 PRO A CA 1
ATOM 1451 C C . PRO A 1 179 ? 17.785 13.485 -2.137 1.00 70.06 179 PRO A C 1
ATOM 1453 O O . PRO A 1 179 ? 16.634 13.146 -1.851 1.00 70.06 179 PRO A O 1
ATOM 1456 N N . VAL A 1 180 ? 18.674 13.797 -1.189 1.00 67.06 180 VAL A N 1
ATOM 1457 C CA . VAL A 1 180 ? 18.431 13.640 0.260 1.00 67.06 180 VAL A CA 1
ATOM 1458 C C . VAL A 1 180 ? 17.203 14.428 0.731 1.00 67.06 180 VAL A C 1
ATOM 1460 O O . VAL A 1 180 ? 16.430 13.948 1.565 1.00 67.06 180 VAL A O 1
ATOM 1463 N N . TRP A 1 181 ? 16.980 15.624 0.176 1.00 70.38 181 TRP A N 1
ATOM 1464 C CA . TRP A 1 181 ? 15.819 16.447 0.520 1.00 70.38 181 TRP A CA 1
ATOM 1465 C C . TRP A 1 181 ? 14.496 15.765 0.122 1.00 70.38 181 TRP A C 1
ATOM 1467 O O . TRP A 1 181 ? 13.513 15.890 0.857 1.00 70.38 181 TRP A O 1
ATOM 1477 N N . ALA A 1 182 ? 14.461 14.978 -0.965 1.00 70.00 182 ALA A N 1
ATOM 1478 C CA . ALA A 1 182 ? 13.249 14.287 -1.419 1.00 70.00 182 ALA A CA 1
ATOM 1479 C C . ALA A 1 182 ? 12.811 13.219 -0.415 1.00 70.00 182 ALA A C 1
ATOM 1481 O O . ALA A 1 182 ? 11.630 13.127 -0.072 1.00 70.00 182 ALA A O 1
ATOM 1482 N N . VAL A 1 183 ? 13.775 12.473 0.131 1.00 65.75 183 VAL A N 1
ATOM 1483 C CA . VAL A 1 183 ? 13.542 11.483 1.194 1.00 65.75 183 VAL A CA 1
ATOM 1484 C C . VAL A 1 183 ? 13.005 12.162 2.464 1.00 65.75 183 VAL A C 1
ATOM 1486 O O . VAL A 1 183 ? 12.073 11.664 3.104 1.00 65.75 183 VAL A O 1
ATOM 1489 N N . ASN A 1 184 ? 13.528 13.343 2.807 1.00 67.06 184 ASN A N 1
ATOM 1490 C CA . ASN A 1 184 ? 13.079 14.111 3.972 1.00 67.06 184 ASN A CA 1
ATOM 1491 C C . ASN A 1 184 ? 11.664 14.703 3.782 1.00 67.06 184 ASN A C 1
ATOM 1493 O O . ASN A 1 184 ? 10.820 14.577 4.672 1.00 67.06 184 ASN A O 1
ATOM 1497 N N . LYS A 1 185 ? 11.339 15.276 2.612 1.00 70.31 185 LYS A N 1
ATOM 1498 C CA . LYS A 1 185 ? 9.981 15.785 2.317 1.00 70.31 185 LYS A CA 1
ATOM 1499 C C . LYS A 1 185 ? 8.942 14.665 2.219 1.00 70.31 185 LYS A C 1
ATOM 1501 O O . LYS A 1 185 ? 7.801 14.857 2.654 1.00 70.31 185 LYS A O 1
ATOM 1506 N N . ALA A 1 186 ? 9.314 13.494 1.697 1.00 68.19 186 ALA A N 1
ATOM 1507 C CA . ALA A 1 186 ? 8.417 12.341 1.623 1.00 68.19 186 ALA A CA 1
ATOM 1508 C C . ALA A 1 186 ? 7.882 11.940 3.013 1.00 68.19 186 ALA A C 1
ATOM 1510 O O . ALA A 1 186 ? 6.701 11.630 3.177 1.00 68.19 186 ALA A O 1
ATOM 1511 N N . THR A 1 187 ? 8.726 12.017 4.040 1.00 64.88 187 THR A N 1
ATOM 1512 C CA . THR A 1 187 ? 8.375 11.586 5.399 1.00 64.88 187 THR A CA 1
ATOM 1513 C C . THR A 1 187 ? 7.660 12.672 6.204 1.00 64.88 187 THR A C 1
ATOM 1515 O O . THR A 1 187 ? 6.707 12.367 6.918 1.00 64.88 187 THR A O 1
ATOM 1518 N N . GLN A 1 188 ? 8.043 13.944 6.053 1.00 70.19 188 GLN A N 1
ATOM 1519 C CA . GLN A 1 188 ? 7.466 15.044 6.842 1.00 70.19 188 GLN A CA 1
ATOM 1520 C C . GLN A 1 188 ? 6.204 15.668 6.232 1.00 70.19 188 GLN A C 1
ATOM 1522 O O . GLN A 1 188 ? 5.350 16.167 6.965 1.00 70.19 188 GLN A O 1
ATOM 1527 N N . ILE A 1 189 ? 6.067 15.651 4.901 1.00 74.62 189 ILE A N 1
ATOM 1528 C CA . ILE A 1 189 ? 4.981 16.345 4.191 1.00 74.62 189 ILE A CA 1
ATOM 1529 C C . ILE A 1 189 ? 4.071 15.350 3.475 1.00 74.62 189 ILE A C 1
ATOM 1531 O O . ILE A 1 189 ? 2.847 15.416 3.617 1.00 74.62 189 ILE A O 1
ATOM 1535 N N . LEU A 1 190 ? 4.643 14.428 2.696 1.00 77.31 190 LEU A N 1
ATOM 1536 C CA . LEU A 1 190 ? 3.846 13.545 1.845 1.00 77.31 190 LEU A CA 1
ATOM 1537 C C . LEU A 1 190 ? 3.086 12.496 2.663 1.00 77.31 190 LEU A C 1
ATOM 1539 O O . LEU A 1 190 ? 1.890 12.325 2.439 1.00 77.31 190 LEU A O 1
ATOM 1543 N N . ALA A 1 191 ? 3.729 11.853 3.644 1.00 83.56 191 ALA A N 1
ATOM 1544 C CA . ALA A 1 191 ? 3.077 10.834 4.467 1.00 83.56 191 ALA A CA 1
ATOM 1545 C C . ALA A 1 191 ? 1.815 11.359 5.194 1.00 83.56 191 ALA A C 1
ATOM 1547 O O . ALA A 1 191 ? 0.745 10.782 4.983 1.00 83.56 191 ALA A O 1
ATOM 1548 N N . PRO A 1 192 ? 1.842 12.485 5.943 1.00 85.06 192 PRO A N 1
ATOM 1549 C CA . PRO A 1 192 ? 0.626 13.036 6.550 1.00 85.06 192 PRO A CA 1
ATOM 1550 C C . PRO A 1 192 ? -0.456 13.418 5.528 1.00 85.06 192 PRO A C 1
ATOM 1552 O O . PRO A 1 192 ? -1.647 13.222 5.777 1.00 85.06 192 PRO A O 1
ATOM 1555 N N . LYS A 1 193 ? -0.067 13.933 4.352 1.00 87.12 193 LYS A N 1
ATOM 1556 C CA . LYS A 1 193 ? -1.014 14.254 3.272 1.00 87.12 193 LYS A CA 1
ATOM 1557 C C . LYS A 1 193 ? -1.701 13.003 2.723 1.00 87.12 193 LYS A C 1
ATOM 1559 O O . LYS A 1 193 ? -2.911 13.032 2.512 1.00 87.12 193 LYS A O 1
ATOM 1564 N N . VAL A 1 194 ? -0.958 11.916 2.512 1.00 89.00 194 VAL A N 1
ATOM 1565 C CA . VAL A 1 194 ? -1.509 10.628 2.065 1.00 89.00 194 VAL A CA 1
ATOM 1566 C C . VAL A 1 194 ? -2.481 10.075 3.105 1.00 89.00 194 VAL A C 1
ATOM 1568 O O . VAL A 1 194 ? -3.595 9.708 2.744 1.00 89.00 194 VAL A O 1
ATOM 1571 N N . ILE A 1 195 ? -2.125 10.112 4.392 1.00 93.81 195 ILE A N 1
ATOM 1572 C CA . ILE A 1 195 ? -3.029 9.707 5.477 1.00 93.81 195 ILE A CA 1
ATOM 1573 C C . ILE A 1 195 ? -4.328 10.520 5.467 1.00 93.81 195 ILE A C 1
ATOM 1575 O O . ILE A 1 195 ? -5.412 9.949 5.547 1.00 93.81 195 ILE A O 1
ATOM 1579 N N . ASN A 1 196 ? -4.249 11.841 5.290 1.00 92.75 196 ASN A N 1
ATOM 1580 C CA . ASN A 1 196 ? -5.440 12.686 5.189 1.00 92.75 196 ASN A CA 1
ATOM 1581 C C . ASN A 1 196 ? -6.296 12.365 3.945 1.00 92.75 196 ASN A C 1
ATOM 1583 O O . ASN A 1 196 ? -7.522 12.459 3.996 1.00 92.75 196 ASN A O 1
ATOM 1587 N N . ARG A 1 197 ? -5.680 11.977 2.820 1.00 93.81 197 ARG A N 1
ATOM 1588 C CA . ARG A 1 197 ? -6.414 11.519 1.626 1.00 93.81 197 ARG A CA 1
ATOM 1589 C C . ARG A 1 197 ? -7.128 10.195 1.888 1.00 93.81 197 ARG A C 1
ATOM 1591 O O . ARG A 1 197 ? -8.308 10.105 1.575 1.00 93.81 197 ARG A O 1
ATOM 1598 N N . ILE A 1 198 ? -6.460 9.228 2.522 1.00 96.75 198 ILE A N 1
ATOM 1599 C CA . ILE A 1 198 ? -7.068 7.952 2.937 1.00 96.75 198 ILE A CA 1
ATOM 1600 C C . ILE A 1 198 ? -8.241 8.206 3.888 1.00 96.75 198 ILE A C 1
ATOM 1602 O O . ILE A 1 198 ? -9.320 7.657 3.690 1.00 96.75 198 ILE A O 1
ATOM 1606 N N . TYR A 1 199 ? -8.067 9.089 4.874 1.00 97.56 199 TYR A N 1
ATOM 1607 C CA . TYR A 1 199 ? -9.138 9.482 5.788 1.00 97.56 199 TYR A CA 1
ATOM 1608 C C . TYR A 1 199 ? -10.361 10.017 5.029 1.00 97.56 199 TYR A C 1
ATOM 1610 O O . TYR A 1 199 ? -11.471 9.511 5.186 1.00 97.56 199 TYR A O 1
ATOM 1618 N N . LYS A 1 200 ? -10.160 10.988 4.130 1.00 97.31 200 LYS A N 1
ATOM 1619 C CA . LYS A 1 200 ? -11.243 11.539 3.302 1.00 97.31 200 LYS A CA 1
ATOM 1620 C C . LYS A 1 200 ? -11.864 10.498 2.372 1.00 97.31 200 LYS A C 1
ATOM 1622 O O . LYS A 1 200 ? -13.072 10.540 2.159 1.00 97.31 200 LYS A O 1
ATOM 1627 N N . ALA A 1 201 ? -11.073 9.571 1.841 1.00 98.06 201 ALA A N 1
ATOM 1628 C CA . ALA A 1 201 ? -11.572 8.451 1.053 1.00 98.06 201 ALA A CA 1
ATOM 1629 C C . ALA A 1 201 ? -12.505 7.571 1.901 1.00 98.06 201 ALA A C 1
ATOM 1631 O O . ALA A 1 201 ? -13.618 7.284 1.479 1.00 98.06 201 ALA A O 1
ATOM 1632 N N . CYS A 1 202 ? -12.137 7.264 3.149 1.00 98.44 202 CYS A N 1
ATOM 1633 C CA . CYS A 1 202 ? -13.006 6.536 4.080 1.00 98.44 202 CYS A CA 1
ATOM 1634 C C . CYS A 1 202 ? -14.331 7.259 4.330 1.00 98.44 202 CYS A C 1
ATOM 1636 O O . CYS A 1 202 ? -15.386 6.629 4.295 1.00 98.44 202 CYS A O 1
ATOM 1638 N N . LYS A 1 203 ? -14.307 8.585 4.518 1.00 98.12 203 LYS A N 1
ATOM 1639 C CA . LYS A 1 203 ? -15.536 9.368 4.737 1.00 98.12 203 LYS A CA 1
ATOM 1640 C C . LYS A 1 203 ? -16.491 9.358 3.539 1.00 98.12 203 LYS A C 1
ATOM 1642 O O . LYS A 1 203 ? -17.689 9.526 3.735 1.00 98.12 203 LYS A O 1
ATOM 1647 N N . ASN A 1 204 ? -15.976 9.173 2.324 1.00 97.94 204 ASN A N 1
ATOM 1648 C CA . ASN A 1 204 ? -16.762 9.214 1.089 1.00 97.94 204 ASN A CA 1
ATOM 1649 C C . ASN A 1 204 ? -17.037 7.822 0.490 1.00 97.94 204 ASN A C 1
ATOM 1651 O O . ASN A 1 204 ? -17.788 7.720 -0.484 1.00 97.94 204 ASN A O 1
ATOM 1655 N N . TYR A 1 205 ? -16.447 6.759 1.047 1.00 98.50 205 TYR A N 1
ATOM 1656 C CA . TYR A 1 205 ? -16.460 5.436 0.430 1.00 98.50 205 TYR A CA 1
ATOM 1657 C C . TYR A 1 205 ? -17.855 4.832 0.345 1.00 98.50 205 TYR A C 1
ATOM 1659 O O . TYR A 1 205 ? -18.253 4.406 -0.731 1.00 98.50 205 TYR A O 1
ATOM 1667 N N . GLU A 1 206 ? -18.621 4.814 1.438 1.00 97.81 206 GLU A N 1
ATOM 1668 C CA . GLU A 1 206 ? -19.945 4.174 1.451 1.00 97.81 206 GLU A CA 1
ATOM 16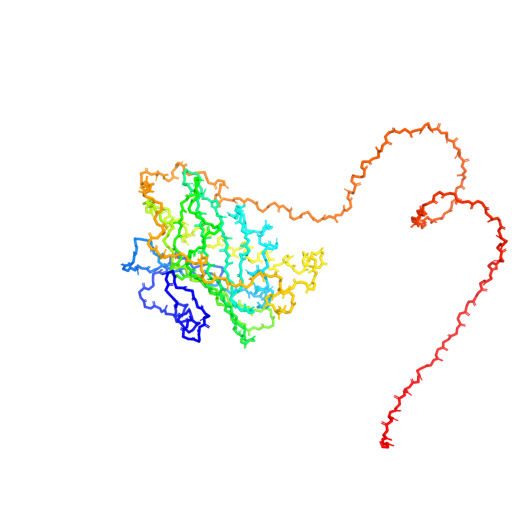69 C C . GLU A 1 206 ? -20.902 4.830 0.443 1.00 97.81 206 GLU A C 1
ATOM 1671 O O . GLU A 1 206 ? -21.581 4.135 -0.318 1.00 97.81 206 GLU A O 1
ATOM 1676 N N . ALA A 1 207 ? -20.890 6.166 0.372 1.00 98.06 207 ALA A N 1
ATOM 1677 C CA . ALA A 1 207 ? -21.671 6.923 -0.601 1.00 98.06 207 ALA A CA 1
ATOM 1678 C C . ALA A 1 207 ? -21.262 6.563 -2.034 1.00 98.06 207 ALA A C 1
ATOM 1680 O O . ALA A 1 207 ? -22.112 6.188 -2.841 1.00 98.06 207 ALA A O 1
ATOM 1681 N N . TRP A 1 208 ? -19.962 6.595 -2.343 1.00 98.38 208 TRP A N 1
ATOM 1682 C CA . TRP A 1 208 ? -19.463 6.207 -3.661 1.00 98.38 208 TRP A CA 1
ATOM 1683 C C . TRP A 1 208 ? -19.802 4.748 -3.996 1.00 98.38 208 TRP A C 1
ATOM 1685 O O . TRP A 1 208 ? -20.332 4.466 -5.071 1.00 98.38 208 TRP A O 1
ATOM 1695 N N . LYS A 1 209 ? -19.562 3.817 -3.068 1.00 98.25 209 LYS A N 1
ATOM 1696 C CA . LYS A 1 209 ? -19.737 2.377 -3.275 1.00 98.25 209 LYS A CA 1
ATOM 1697 C C . LYS A 1 209 ? -21.194 2.012 -3.529 1.00 98.25 209 LYS A C 1
ATOM 1699 O O . LYS A 1 209 ? -21.459 1.154 -4.368 1.00 98.25 209 LYS A O 1
ATOM 1704 N N . SER A 1 210 ? -22.137 2.707 -2.887 1.00 97.88 210 SER A N 1
ATOM 1705 C CA . SER A 1 210 ? -23.578 2.537 -3.127 1.00 97.88 210 SER A CA 1
ATOM 1706 C C . SER A 1 210 ? -23.976 2.741 -4.598 1.00 97.88 210 SER A C 1
ATOM 1708 O O . SER A 1 210 ? -24.887 2.076 -5.087 1.00 97.88 210 SER A O 1
ATOM 1710 N N . MET A 1 211 ? -23.242 3.598 -5.316 1.00 97.88 211 MET A N 1
ATOM 1711 C CA . MET A 1 211 ? -23.474 3.934 -6.723 1.00 97.88 211 MET A CA 1
ATOM 1712 C C . MET A 1 211 ? -22.581 3.143 -7.694 1.00 97.88 211 MET A C 1
ATOM 1714 O O . MET A 1 211 ? -22.785 3.216 -8.902 1.00 97.88 211 MET A O 1
ATOM 1718 N N . ASN A 1 212 ? -21.595 2.389 -7.194 1.00 97.38 212 ASN A N 1
ATOM 1719 C CA . ASN A 1 212 ? -20.547 1.759 -8.003 1.00 97.38 212 ASN A CA 1
ATOM 1720 C C . ASN A 1 212 ? -20.411 0.270 -7.663 1.00 97.38 212 ASN A C 1
ATOM 1722 O O . ASN A 1 212 ? -19.473 -0.151 -6.985 1.0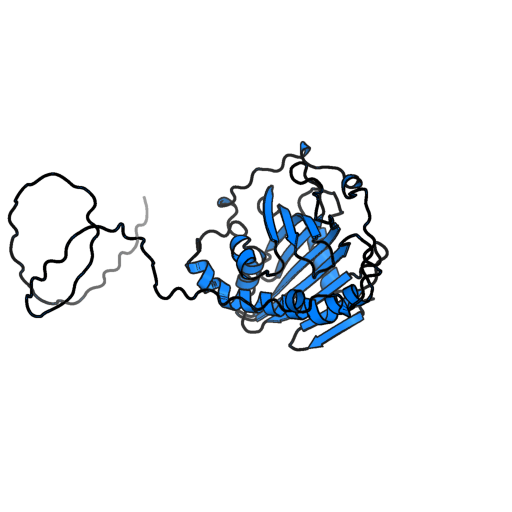0 97.38 212 ASN A O 1
ATOM 1726 N N . ASN A 1 213 ? -21.361 -0.534 -8.151 1.00 96.00 213 ASN A N 1
ATOM 1727 C CA . ASN A 1 213 ? -21.415 -1.983 -7.927 1.00 96.00 213 ASN A CA 1
ATOM 1728 C C . ASN A 1 213 ? -21.294 -2.349 -6.430 1.00 96.00 213 ASN A C 1
ATOM 1730 O O . ASN A 1 213 ? -20.313 -2.974 -6.017 1.00 96.00 213 ASN A O 1
ATOM 1734 N N . PRO A 1 214 ? -22.290 -1.994 -5.594 1.00 96.50 214 PRO A N 1
ATOM 1735 C CA . PRO A 1 214 ? -22.178 -2.051 -4.133 1.00 96.50 214 PRO A CA 1
ATOM 1736 C C . PRO A 1 214 ? -21.868 -3.438 -3.563 1.00 96.50 214 PRO A C 1
ATOM 1738 O O . PRO A 1 214 ? -21.263 -3.546 -2.499 1.00 96.50 214 PRO A O 1
ATOM 1741 N N . ARG A 1 215 ? -22.270 -4.500 -4.272 1.00 96.75 215 ARG A N 1
ATOM 1742 C CA . ARG A 1 215 ? -22.051 -5.895 -3.865 1.00 96.75 215 ARG A CA 1
ATOM 1743 C C . ARG A 1 215 ? -20.698 -6.464 -4.302 1.00 96.75 215 ARG A C 1
ATOM 1745 O O . ARG A 1 215 ? -20.324 -7.518 -3.804 1.00 96.75 215 ARG A O 1
ATOM 1752 N N . MET A 1 216 ? -19.985 -5.792 -5.209 1.00 97.44 216 MET A N 1
ATOM 1753 C CA . MET A 1 216 ? -18.703 -6.266 -5.736 1.00 97.44 216 MET A CA 1
ATOM 1754 C C . MET A 1 216 ? -17.568 -5.907 -4.776 1.00 97.44 216 MET A C 1
ATOM 1756 O O . MET A 1 216 ? -17.092 -4.769 -4.765 1.00 97.44 216 MET A O 1
ATOM 1760 N N . LYS A 1 217 ? -17.155 -6.883 -3.969 1.00 97.69 217 LYS A N 1
ATOM 1761 C CA . LYS A 1 217 ? -16.038 -6.829 -3.020 1.00 97.69 217 LYS A CA 1
ATOM 1762 C C . LYS A 1 217 ? -15.285 -8.171 -3.045 1.00 97.69 217 LYS A C 1
ATOM 1764 O O . LYS A 1 217 ? -15.369 -8.929 -2.080 1.00 97.69 217 LYS A O 1
ATOM 1769 N N . PRO A 1 218 ? -14.558 -8.491 -4.133 1.00 96.88 218 PRO A N 1
ATOM 1770 C CA . PRO A 1 218 ? -13.886 -9.786 -4.293 1.00 96.88 218 PRO A CA 1
ATOM 1771 C C . PRO A 1 218 ? -12.837 -10.086 -3.211 1.00 96.88 218 PRO A C 1
ATOM 1773 O O . PRO A 1 218 ? -12.530 -11.247 -2.971 1.00 96.88 218 PRO A O 1
ATOM 1776 N N . TRP A 1 219 ? -12.325 -9.060 -2.522 1.00 96.88 219 TRP A N 1
ATOM 1777 C CA . TRP A 1 219 ? -11.440 -9.217 -1.362 1.00 96.88 219 TRP A CA 1
ATOM 1778 C C . TRP A 1 219 ? -12.146 -9.774 -0.112 1.00 96.88 219 TRP A C 1
ATOM 1780 O O . TRP A 1 219 ? -11.470 -10.354 0.733 1.00 96.88 219 TRP A O 1
ATOM 1790 N N . LEU A 1 220 ? -13.476 -9.632 -0.005 1.00 97.19 220 LEU A N 1
ATOM 1791 C CA . LEU A 1 220 ? -14.314 -10.239 1.046 1.00 97.19 220 LEU A CA 1
ATOM 1792 C C . LEU A 1 220 ? -15.048 -11.497 0.562 1.00 97.19 220 LEU A C 1
ATOM 1794 O O . LEU A 1 220 ? -15.321 -12.394 1.355 1.00 97.19 220 LEU A O 1
ATOM 1798 N N . TYR A 1 221 ? -15.388 -11.537 -0.728 1.00 97.56 221 TYR A N 1
ATOM 1799 C CA . TYR A 1 221 ? -16.218 -12.563 -1.362 1.00 97.56 221 TYR A CA 1
ATOM 1800 C C . TYR A 1 221 ? -15.464 -13.183 -2.549 1.00 97.56 221 TYR A C 1
ATOM 1802 O O . TYR A 1 221 ? -15.655 -12.757 -3.695 1.00 97.56 221 TYR A O 1
ATOM 1810 N N . PRO A 1 222 ? -14.563 -14.152 -2.305 1.00 95.69 222 PRO A N 1
ATOM 1811 C CA . PRO A 1 222 ? -13.669 -14.689 -3.330 1.00 95.69 222 PRO A CA 1
ATOM 1812 C C . PRO A 1 222 ? -14.357 -15.303 -4.545 1.00 95.69 222 PRO A C 1
ATOM 1814 O O . PRO A 1 222 ? -13.769 -15.358 -5.621 1.00 95.69 222 PRO A O 1
ATOM 1817 N N . GLU A 1 223 ? -15.601 -15.754 -4.408 1.00 96.25 223 GLU A N 1
ATOM 1818 C CA . GLU A 1 223 ? -16.418 -16.257 -5.511 1.00 96.25 223 GLU A CA 1
ATOM 1819 C C . GLU A 1 223 ? -16.688 -15.201 -6.596 1.00 96.25 223 GLU A C 1
ATOM 1821 O O . GLU A 1 223 ? -17.041 -15.545 -7.721 1.00 96.25 223 GLU A O 1
ATOM 1826 N N . GLN A 1 224 ? -16.498 -13.916 -6.278 1.00 97.06 224 GLN A N 1
ATOM 1827 C CA . GLN A 1 224 ? -16.605 -12.803 -7.222 1.00 97.06 224 GLN A CA 1
ATOM 1828 C C . GLN A 1 224 ? -15.313 -12.568 -8.020 1.00 97.06 224 GLN A C 1
ATOM 1830 O O . GLN A 1 224 ? -15.294 -11.728 -8.922 1.00 97.06 224 GLN A O 1
ATOM 1835 N N . MET A 1 225 ? -14.218 -13.252 -7.678 1.00 94.62 225 MET A N 1
ATOM 1836 C CA . MET A 1 225 ? -12.923 -13.079 -8.326 1.00 94.62 225 MET A CA 1
ATOM 1837 C C . MET A 1 225 ? -12.943 -13.658 -9.744 1.00 94.62 225 MET A C 1
ATOM 1839 O O . MET A 1 225 ? -13.171 -14.848 -9.945 1.00 94.62 225 MET A O 1
ATOM 1843 N N . SER A 1 226 ? -12.639 -12.813 -10.729 1.00 94.50 226 SER A N 1
ATOM 1844 C CA . SER A 1 226 ? -12.562 -13.190 -12.147 1.00 94.50 226 SER A CA 1
ATOM 1845 C C . SER A 1 226 ? -11.133 -13.189 -12.701 1.00 94.50 226 SER A C 1
ATOM 1847 O O . SER A 1 226 ? -10.947 -13.258 -13.915 1.00 94.50 226 SER A O 1
ATOM 1849 N N . LEU A 1 227 ? -10.123 -13.046 -11.837 1.00 96.38 227 LEU A N 1
ATOM 1850 C CA . LEU A 1 227 ? -8.722 -13.011 -12.249 1.00 96.38 227 LEU A CA 1
ATOM 1851 C C . LEU A 1 227 ? -8.272 -14.381 -12.773 1.00 96.38 227 LEU A C 1
ATOM 1853 O O . LEU A 1 227 ? -8.661 -15.410 -12.209 1.00 96.38 227 LEU A O 1
ATOM 1857 N N . PRO A 1 228 ? -7.421 -14.420 -13.814 1.00 97.50 228 PRO A N 1
ATOM 1858 C CA . PRO A 1 228 ? -6.809 -15.668 -14.235 1.00 97.50 228 PRO A CA 1
ATOM 1859 C C . PRO A 1 228 ? -5.938 -16.226 -13.105 1.00 97.50 228 PRO A C 1
ATOM 1861 O O . PRO A 1 228 ? -5.349 -15.481 -12.313 1.00 97.50 228 PRO A O 1
ATOM 1864 N N . ARG A 1 229 ? -5.842 -17.554 -13.031 1.00 97.62 229 ARG A N 1
ATOM 1865 C CA . ARG A 1 229 ? -4.919 -18.214 -12.105 1.00 97.62 229 ARG A CA 1
ATOM 1866 C C . ARG A 1 229 ? -3.480 -17.936 -12.518 1.00 97.62 229 ARG A C 1
ATOM 1868 O O . ARG A 1 229 ? -3.186 -17.835 -13.707 1.00 97.62 229 ARG A O 1
ATOM 1875 N N . LEU A 1 230 ? -2.602 -17.818 -11.527 1.00 97.75 230 LEU A N 1
ATOM 1876 C CA . LEU A 1 230 ? -1.175 -17.658 -11.761 1.00 97.75 230 LEU A CA 1
ATOM 1877 C C . LEU A 1 230 ? -0.620 -18.819 -12.602 1.00 97.75 230 LEU A C 1
ATOM 1879 O O . LEU A 1 230 ? -0.746 -19.984 -12.228 1.00 97.75 230 LEU A O 1
ATOM 1883 N N . ASP A 1 231 ? 0.066 -18.468 -13.685 1.00 97.44 231 ASP A N 1
ATOM 1884 C CA . ASP A 1 231 ? 0.955 -19.353 -14.429 1.00 97.44 231 ASP A CA 1
ATOM 1885 C C . ASP A 1 231 ? 2.407 -19.066 -14.018 1.00 97.44 231 ASP A C 1
ATOM 1887 O O . ASP A 1 231 ? 2.956 -18.001 -14.309 1.00 97.44 231 ASP A O 1
ATOM 1891 N N . MET A 1 232 ? 3.041 -20.027 -13.341 1.00 96.25 232 MET A N 1
ATOM 1892 C CA . MET A 1 232 ? 4.417 -19.891 -12.851 1.00 96.25 232 MET A CA 1
ATOM 1893 C C . MET A 1 232 ? 5.439 -19.675 -13.975 1.00 96.25 232 MET A C 1
ATOM 1895 O O . MET A 1 232 ? 6.494 -19.100 -13.721 1.00 96.25 232 MET A O 1
ATOM 1899 N N . THR A 1 233 ? 5.142 -20.074 -15.218 1.00 96.31 233 THR A N 1
ATOM 1900 C CA . THR A 1 233 ? 6.046 -19.845 -16.360 1.00 96.31 233 THR A CA 1
ATOM 1901 C C . THR A 1 233 ? 6.145 -18.367 -16.756 1.00 96.31 233 THR A C 1
ATOM 1903 O O . THR A 1 233 ? 7.107 -17.957 -17.410 1.00 96.31 233 THR A O 1
ATOM 1906 N N . GLN A 1 234 ? 5.178 -17.548 -16.325 1.00 96.12 234 GLN A N 1
ATOM 1907 C CA . GLN A 1 234 ? 5.162 -16.103 -16.547 1.00 96.12 234 GLN A CA 1
ATOM 1908 C C . GLN A 1 234 ? 6.001 -15.338 -15.519 1.00 96.12 234 GLN A C 1
ATOM 1910 O O . GLN A 1 234 ? 6.266 -14.151 -15.716 1.00 96.12 234 GLN A O 1
ATOM 1915 N N . ILE A 1 235 ? 6.429 -15.979 -14.429 1.00 95.88 235 ILE A N 1
ATOM 1916 C CA . ILE A 1 235 ? 7.246 -15.328 -13.406 1.00 95.88 235 ILE A CA 1
ATOM 1917 C C . ILE A 1 235 ? 8.693 -15.244 -13.878 1.00 95.88 235 ILE A C 1
ATOM 1919 O O . ILE A 1 235 ? 9.280 -16.227 -14.331 1.00 95.88 235 ILE A O 1
ATOM 1923 N N . LYS A 1 236 ? 9.272 -14.046 -13.779 1.00 92.56 236 LYS A N 1
ATOM 1924 C CA . LYS A 1 236 ? 10.658 -13.785 -14.180 1.00 92.56 236 LYS A CA 1
ATOM 1925 C C . LYS A 1 236 ? 11.590 -13.682 -12.968 1.00 92.56 236 LYS A C 1
ATOM 1927 O O . LYS A 1 236 ? 11.145 -13.280 -11.891 1.00 92.56 236 LYS A O 1
ATOM 1932 N N . PRO A 1 237 ? 12.883 -14.019 -13.116 1.00 85.38 237 PRO A N 1
ATOM 1933 C CA . PRO A 1 237 ? 13.860 -13.882 -12.043 1.00 85.38 237 PRO A CA 1
ATOM 1934 C C . PRO A 1 237 ? 13.997 -12.442 -11.547 1.00 85.38 237 PRO A C 1
ATOM 1936 O O . PRO A 1 237 ? 13.817 -11.481 -12.296 1.00 85.38 237 PRO A O 1
ATOM 1939 N N . ALA A 1 238 ? 14.415 -12.291 -10.291 1.00 74.25 238 ALA A N 1
ATOM 1940 C CA . ALA A 1 238 ? 14.719 -10.993 -9.699 1.00 74.25 238 ALA A CA 1
ATOM 1941 C C . ALA A 1 238 ? 15.816 -10.224 -10.461 1.00 74.25 238 ALA A C 1
ATOM 1943 O O . ALA A 1 238 ? 15.770 -9.006 -10.560 1.00 74.25 238 ALA A O 1
ATOM 1944 N N . SER A 1 239 ? 16.793 -10.901 -11.063 1.00 69.44 239 SER A N 1
ATOM 1945 C CA . SER A 1 239 ? 17.849 -10.228 -11.836 1.00 69.44 239 SER A CA 1
ATOM 1946 C C . SER A 1 239 ? 17.317 -9.361 -12.987 1.00 69.44 239 SER A C 1
ATOM 1948 O O . SER A 1 239 ? 18.013 -8.458 -13.433 1.00 69.44 239 SER A O 1
ATOM 1950 N N . GLU A 1 240 ? 16.079 -9.582 -13.439 1.00 70.19 240 GLU A N 1
ATOM 1951 C CA . GLU A 1 240 ? 15.416 -8.752 -14.451 1.00 70.19 240 GLU A CA 1
ATOM 1952 C C . GLU A 1 240 ? 14.826 -7.431 -13.894 1.00 70.19 240 GLU A C 1
ATOM 1954 O O . GLU A 1 240 ? 14.254 -6.657 -14.658 1.00 70.19 240 GLU A O 1
ATOM 1959 N N . PHE A 1 241 ? 14.985 -7.114 -12.595 1.00 62.06 241 PHE A N 1
ATOM 1960 C CA . PHE A 1 241 ? 14.584 -5.815 -12.009 1.00 62.06 241 PHE A CA 1
ATOM 1961 C C . PHE A 1 241 ? 15.303 -4.617 -12.645 1.00 62.06 241 PHE A C 1
ATOM 1963 O O . PHE A 1 241 ? 14.801 -3.493 -12.592 1.00 62.06 241 PHE A O 1
ATOM 1970 N N . THR A 1 242 ? 16.490 -4.822 -13.214 1.00 53.28 242 THR A N 1
ATOM 1971 C CA . THR A 1 242 ? 17.322 -3.73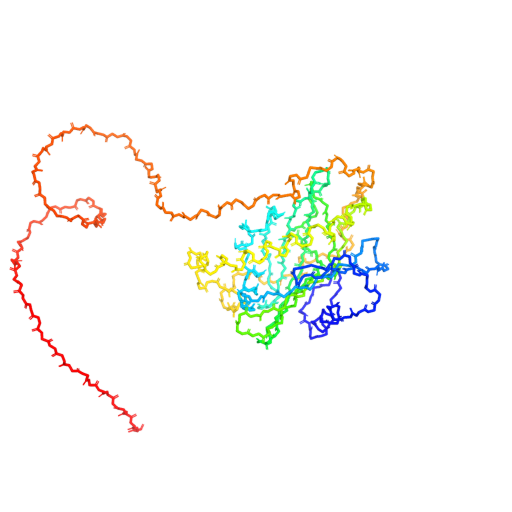9 -13.731 1.00 53.28 242 THR A CA 1
ATOM 1972 C C . THR A 1 242 ? 16.963 -3.412 -15.174 1.00 53.28 242 THR A C 1
ATOM 1974 O O . THR A 1 242 ? 17.457 -4.044 -16.106 1.00 53.28 242 THR A O 1
ATOM 1977 N N . SER A 1 243 ? 16.196 -2.336 -15.377 1.00 53.19 243 SER A N 1
ATOM 1978 C CA . SER A 1 243 ? 16.494 -1.478 -16.524 1.00 53.19 243 SER A CA 1
ATOM 1979 C C . SER A 1 243 ? 17.964 -1.077 -16.394 1.00 53.19 243 SER A C 1
ATOM 1981 O O . SER A 1 243 ? 18.356 -0.523 -15.368 1.00 53.19 243 SER A O 1
ATOM 1983 N N . THR A 1 244 ? 18.781 -1.387 -17.393 1.00 47.66 244 THR A N 1
ATOM 1984 C CA . THR A 1 244 ? 20.246 -1.219 -17.411 1.00 47.66 244 THR A CA 1
ATOM 1985 C C . THR A 1 244 ? 20.730 0.223 -17.204 1.00 47.66 244 THR A C 1
ATOM 1987 O O . THR A 1 244 ? 21.926 0.458 -17.078 1.00 47.66 244 THR A O 1
ATOM 1990 N N . GLU A 1 245 ? 19.820 1.192 -17.122 1.00 53.00 245 GLU A N 1
ATOM 1991 C CA . GLU A 1 245 ? 20.115 2.604 -16.914 1.00 53.00 245 GLU A CA 1
ATOM 1992 C C . GLU A 1 245 ? 19.668 3.036 -15.511 1.00 53.00 245 GLU A C 1
ATOM 1994 O O . GLU A 1 245 ? 18.508 3.384 -15.278 1.00 53.00 245 GLU A O 1
ATOM 1999 N N . SER A 1 246 ? 20.593 3.022 -14.547 1.00 59.62 246 SER A N 1
ATOM 2000 C CA . SER A 1 246 ? 20.402 3.740 -13.286 1.00 59.62 246 SER A CA 1
ATOM 2001 C C . SER A 1 246 ? 20.462 5.238 -13.574 1.00 59.62 246 SER A C 1
ATOM 2003 O O . SER A 1 246 ? 21.528 5.774 -13.879 1.00 59.62 246 SER A O 1
ATOM 2005 N N . ILE A 1 247 ? 19.322 5.915 -13.502 1.00 69.69 247 ILE A N 1
ATOM 2006 C CA . ILE A 1 247 ? 19.260 7.357 -13.727 1.00 69.69 247 ILE A CA 1
ATOM 2007 C C . ILE A 1 247 ? 19.677 8.054 -12.432 1.00 69.69 247 ILE A C 1
ATOM 2009 O O . ILE A 1 247 ? 19.140 7.778 -11.355 1.00 69.69 247 ILE A O 1
ATOM 2013 N N . ASP A 1 248 ? 20.679 8.920 -12.541 1.00 73.50 248 ASP A N 1
ATOM 2014 C CA . ASP A 1 248 ? 21.138 9.758 -11.442 1.00 73.50 248 ASP A CA 1
ATOM 2015 C C . ASP A 1 248 ? 20.261 11.013 -11.367 1.00 73.50 248 ASP A C 1
ATOM 2017 O O . ASP A 1 248 ? 20.323 11.880 -12.234 1.00 73.50 248 ASP A O 1
ATOM 2021 N N . GLU A 1 249 ? 19.400 11.071 -10.354 1.00 78.00 249 GLU A N 1
ATOM 2022 C CA . GLU A 1 249 ? 18.496 12.191 -10.069 1.00 78.00 249 GLU A CA 1
ATOM 2023 C C . GLU A 1 249 ? 19.002 13.020 -8.871 1.00 78.00 249 GLU A C 1
ATOM 2025 O O . GLU A 1 249 ? 18.310 13.917 -8.392 1.00 78.00 249 GLU A O 1
ATOM 2030 N N . SER A 1 250 ? 20.213 12.740 -8.370 1.00 76.38 250 SER A N 1
ATOM 2031 C CA . SER A 1 250 ? 20.704 13.298 -7.104 1.00 76.38 250 SER A CA 1
ATOM 2032 C C . SER A 1 250 ? 21.055 14.781 -7.189 1.00 76.38 250 SER A C 1
ATOM 2034 O O . SER A 1 250 ? 21.084 15.460 -6.164 1.00 76.38 250 SER A O 1
ATOM 2036 N N . SER A 1 251 ? 21.289 15.287 -8.401 1.00 75.44 251 SER A N 1
ATOM 2037 C CA . SER A 1 251 ? 21.584 16.694 -8.668 1.00 75.44 251 SER A CA 1
ATOM 2038 C C . SER A 1 251 ? 20.345 17.591 -8.719 1.00 75.44 251 SER A C 1
ATOM 2040 O O . SER A 1 251 ? 20.507 18.804 -8.801 1.00 75.44 251 SER A O 1
ATOM 2042 N N . ILE A 1 252 ? 19.130 17.026 -8.696 1.00 76.75 252 ILE A N 1
ATOM 2043 C CA . ILE A 1 252 ? 17.884 17.804 -8.739 1.00 76.75 252 ILE A CA 1
ATOM 2044 C C . ILE A 1 252 ? 17.735 18.586 -7.431 1.00 76.75 252 ILE A C 1
ATOM 2046 O O . ILE A 1 252 ? 17.685 17.998 -6.341 1.00 76.75 252 ILE A O 1
ATOM 2050 N N . GLN A 1 253 ? 17.647 19.910 -7.539 1.00 75.56 253 GLN A N 1
ATOM 2051 C CA . GLN A 1 253 ? 17.469 20.795 -6.391 1.00 75.56 253 GLN A CA 1
ATOM 2052 C C . GLN A 1 253 ? 15.995 20.893 -5.972 1.00 75.56 253 GLN A C 1
ATOM 2054 O O . GLN A 1 253 ? 15.080 20.558 -6.721 1.00 75.56 253 GLN A O 1
ATOM 2059 N N . GLU A 1 254 ? 15.759 21.293 -4.723 1.00 71.12 254 GLU A N 1
ATOM 2060 C CA . GLU A 1 254 ? 14.418 21.325 -4.129 1.00 71.12 254 GLU A CA 1
ATOM 2061 C C . GLU A 1 254 ? 13.496 22.358 -4.797 1.00 71.12 254 GLU A C 1
ATOM 2063 O O . GLU A 1 254 ? 12.298 22.116 -4.933 1.00 71.12 254 GLU A O 1
ATOM 2068 N N . ASP A 1 255 ? 14.050 23.491 -5.216 1.00 73.25 255 ASP A N 1
ATOM 2069 C CA . ASP A 1 255 ? 13.369 24.598 -5.892 1.00 73.25 255 ASP A CA 1
ATOM 2070 C C . ASP A 1 255 ? 12.957 24.268 -7.334 1.00 73.25 255 ASP A C 1
ATOM 2072 O O . ASP A 1 255 ? 12.071 24.917 -7.888 1.00 73.25 255 ASP A O 1
ATOM 2076 N N . GLU A 1 256 ? 13.529 23.215 -7.921 1.00 71.38 256 GLU A N 1
ATOM 2077 C CA . GLU A 1 256 ? 13.126 22.699 -9.232 1.00 71.38 256 GLU A CA 1
ATOM 2078 C C . GLU A 1 256 ? 11.847 21.845 -9.166 1.00 71.38 256 GLU A C 1
ATOM 2080 O O . GLU A 1 256 ? 11.251 21.546 -10.206 1.00 71.38 256 GLU A O 1
ATOM 2085 N N . ILE A 1 257 ? 11.394 21.445 -7.965 1.00 69.94 257 ILE A N 1
ATOM 2086 C CA . ILE A 1 257 ? 10.156 20.676 -7.816 1.00 69.94 257 ILE A CA 1
ATOM 2087 C C . ILE A 1 257 ? 8.925 21.544 -8.030 1.00 69.94 257 ILE A C 1
ATOM 2089 O O . ILE A 1 257 ? 8.707 22.559 -7.370 1.00 69.94 257 ILE A O 1
ATOM 2093 N N . ASN A 1 258 ? 8.010 21.028 -8.849 1.00 68.50 258 ASN A N 1
ATOM 2094 C CA . ASN A 1 258 ? 6.664 21.568 -8.913 1.00 68.50 258 ASN A CA 1
ATOM 2095 C C . ASN A 1 258 ? 5.875 21.237 -7.628 1.00 68.50 258 ASN A C 1
ATOM 2097 O O . ASN A 1 258 ? 5.386 20.117 -7.442 1.00 68.50 258 ASN A O 1
ATOM 2101 N N . GLU A 1 259 ? 5.719 22.219 -6.738 1.00 63.53 259 GLU A N 1
ATOM 2102 C CA . GLU A 1 259 ? 4.964 22.057 -5.489 1.00 63.53 259 GLU A CA 1
ATOM 2103 C C . GLU A 1 259 ? 3.482 21.716 -5.713 1.00 63.53 259 GLU A C 1
ATOM 2105 O O . GLU A 1 259 ? 2.867 21.069 -4.855 1.00 63.53 259 GLU A O 1
ATOM 2110 N N . ASP A 1 260 ? 2.909 22.061 -6.871 1.00 65.81 260 ASP A N 1
ATOM 2111 C CA . ASP A 1 260 ? 1.526 21.713 -7.200 1.00 65.81 260 ASP A CA 1
ATOM 2112 C C . ASP A 1 260 ? 1.335 20.210 -7.428 1.00 65.81 260 ASP A C 1
ATOM 2114 O O . ASP A 1 260 ? 0.295 19.651 -7.064 1.00 65.81 260 ASP A O 1
ATOM 2118 N N . ASP A 1 261 ? 2.369 19.509 -7.899 1.00 64.75 261 ASP A N 1
ATOM 2119 C CA . ASP A 1 261 ? 2.353 18.045 -7.984 1.00 64.75 261 ASP A CA 1
ATOM 2120 C C . ASP A 1 261 ? 2.346 17.389 -6.595 1.00 64.75 261 ASP A C 1
ATOM 2122 O O . ASP A 1 261 ? 1.778 16.313 -6.402 1.00 64.75 261 ASP A O 1
ATOM 2126 N N . MET A 1 262 ? 2.886 18.082 -5.590 1.00 58.22 262 MET A N 1
ATOM 2127 C CA . MET A 1 262 ? 2.836 17.677 -4.183 1.00 58.22 262 MET A CA 1
ATOM 2128 C C . MET A 1 262 ? 1.556 18.137 -3.469 1.00 58.22 262 MET A C 1
ATOM 2130 O O . MET A 1 262 ? 1.262 17.682 -2.350 1.00 58.22 262 MET A O 1
ATOM 2134 N N . SER A 1 263 ? 0.805 19.069 -4.061 1.00 52.25 263 SER A N 1
ATOM 2135 C CA . SER A 1 263 ? -0.382 19.693 -3.469 1.00 52.25 263 SER A CA 1
ATOM 2136 C C . SER A 1 263 ? -1.698 19.147 -4.021 1.00 52.25 263 SER A C 1
ATOM 2138 O O . SER A 1 263 ? -2.699 19.287 -3.316 1.00 52.25 263 SER A O 1
ATOM 2140 N N . GLN A 1 264 ? -1.674 18.493 -5.198 1.00 48.44 264 GLN A N 1
ATOM 2141 C CA . GLN A 1 264 ? -2.829 18.074 -6.007 1.00 48.44 264 GLN A CA 1
ATOM 2142 C C . GLN A 1 264 ? -4.142 18.049 -5.219 1.00 48.44 264 GLN A C 1
ATOM 2144 O O . GLN A 1 264 ? -4.399 17.160 -4.392 1.00 48.44 264 GLN A O 1
ATOM 2149 N N . ARG A 1 265 ? -4.913 19.122 -5.445 1.00 39.69 265 ARG A N 1
ATOM 2150 C CA . ARG A 1 265 ? -6.205 19.392 -4.818 1.00 39.69 265 ARG A CA 1
ATOM 2151 C C . ARG A 1 265 ? -7.148 18.246 -5.160 1.00 39.69 265 ARG A C 1
ATOM 2153 O O . ARG A 1 265 ? -7.197 17.808 -6.305 1.00 39.69 265 ARG A O 1
ATOM 2160 N N . LEU A 1 266 ? -7.904 17.785 -4.165 1.00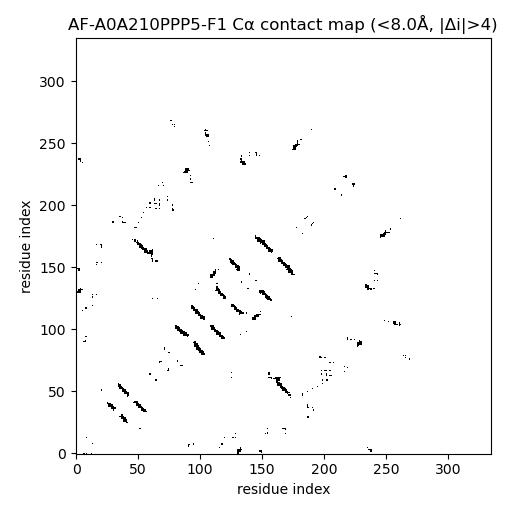 36.97 266 LEU A N 1
ATOM 2161 C CA . LEU A 1 266 ? -9.030 16.889 -4.406 1.00 36.97 266 LEU A CA 1
ATOM 2162 C C . LEU A 1 266 ? -9.944 17.587 -5.410 1.00 36.97 266 LEU A C 1
ATOM 2164 O O . LEU A 1 266 ? -10.499 18.643 -5.095 1.00 36.97 266 LEU A O 1
ATOM 2168 N N . LEU A 1 267 ? -10.074 17.023 -6.610 1.00 31.39 267 LEU A N 1
ATOM 2169 C CA . LEU A 1 267 ? -11.195 17.386 -7.457 1.00 31.39 267 LEU A CA 1
ATOM 2170 C C . LEU A 1 267 ? -12.458 17.037 -6.658 1.00 31.39 267 LEU A C 1
ATOM 2172 O O . LEU A 1 267 ? -12.502 15.958 -6.055 1.00 31.39 267 LEU A O 1
ATOM 2176 N N . PRO A 1 268 ? -13.445 17.942 -6.568 1.00 27.69 268 PRO A N 1
ATOM 2177 C CA . PRO A 1 268 ? -14.704 17.599 -5.938 1.00 27.69 268 PRO A CA 1
ATOM 2178 C C . PRO A 1 268 ? -15.227 16.328 -6.605 1.00 27.69 268 PRO A C 1
ATOM 2180 O O . PRO A 1 268 ? -15.325 16.270 -7.831 1.00 27.69 268 PRO A O 1
ATOM 2183 N N . ILE A 1 269 ? -15.526 15.305 -5.798 1.00 31.89 269 ILE A N 1
ATOM 2184 C CA . ILE A 1 269 ? -16.325 14.175 -6.270 1.00 31.89 269 ILE A CA 1
ATOM 2185 C C . ILE A 1 269 ? -17.599 14.820 -6.813 1.00 31.89 269 ILE A C 1
ATOM 2187 O O . ILE A 1 269 ? -18.238 15.556 -6.053 1.00 31.89 269 ILE A O 1
ATOM 2191 N N . PRO A 1 270 ? -17.957 14.624 -8.093 1.00 25.39 270 PRO A N 1
ATOM 2192 C CA . PRO A 1 270 ? -19.208 15.143 -8.604 1.00 25.39 270 PRO A CA 1
ATOM 2193 C C . PRO A 1 270 ? -20.322 14.537 -7.753 1.00 25.39 270 PRO A C 1
ATOM 2195 O O . PRO A 1 270 ? -20.627 13.351 -7.855 1.00 25.39 270 PRO A O 1
ATOM 2198 N N . THR A 1 271 ? -20.904 15.333 -6.862 1.00 29.64 271 THR A N 1
ATOM 2199 C CA . THR A 1 271 ? -22.216 15.039 -6.304 1.00 29.64 271 THR A CA 1
ATOM 2200 C C . THR A 1 271 ? -23.172 15.250 -7.465 1.00 29.64 271 THR A C 1
ATOM 2202 O O . THR A 1 271 ? -23.614 16.376 -7.699 1.00 29.64 271 THR A O 1
ATOM 2205 N N . ASP A 1 272 ? -23.375 14.206 -8.274 1.00 30.52 272 ASP A N 1
ATOM 2206 C CA . ASP A 1 272 ? -24.280 14.236 -9.419 1.00 30.52 272 ASP A CA 1
ATOM 2207 C C . ASP A 1 272 ? -25.695 14.502 -8.905 1.00 30.52 272 ASP A C 1
ATOM 2209 O O . ASP A 1 272 ? -26.453 13.614 -8.523 1.00 30.52 272 ASP A O 1
ATOM 2213 N N . THR A 1 273 ? -26.011 15.790 -8.844 1.00 32.62 273 THR A N 1
ATOM 2214 C CA . THR A 1 273 ? -27.364 16.303 -8.781 1.00 32.62 273 THR A CA 1
ATOM 2215 C C . THR A 1 273 ? -27.680 16.685 -10.214 1.00 32.62 273 THR A C 1
ATOM 2217 O O . THR A 1 273 ? -27.464 17.815 -10.633 1.00 32.62 273 THR A O 1
ATOM 2220 N N . SER A 1 274 ? -28.114 15.688 -10.981 1.00 38.84 274 SER A N 1
ATOM 2221 C CA . SER A 1 274 ? -28.823 15.823 -12.250 1.00 38.84 274 SER A CA 1
ATOM 2222 C C . SER A 1 274 ? -28.295 16.898 -13.206 1.00 38.84 274 SER A C 1
ATOM 2224 O O . SER A 1 274 ? -28.788 18.023 -13.203 1.00 38.84 274 SER A O 1
ATOM 2226 N N . GLN A 1 275 ? -27.444 16.517 -14.153 1.00 29.17 275 GLN A N 1
ATOM 2227 C CA . GLN A 1 275 ? -27.480 17.130 -15.484 1.00 29.17 275 GLN A CA 1
ATOM 2228 C C . GLN A 1 275 ? -27.031 16.115 -16.538 1.00 29.17 275 GLN A C 1
ATOM 2230 O O . GLN A 1 275 ? -25.897 16.089 -17.007 1.00 29.17 275 GLN A O 1
ATOM 2235 N N . ARG A 1 276 ? -27.974 15.254 -16.941 1.00 29.81 276 ARG A N 1
ATOM 2236 C CA . ARG A 1 276 ? -27.857 14.520 -18.202 1.00 29.81 276 ARG A CA 1
ATOM 2237 C C . ARG A 1 276 ? -27.931 15.528 -19.348 1.00 29.81 276 ARG A C 1
ATOM 2239 O O . ARG A 1 276 ? -29.024 15.950 -19.719 1.00 29.81 276 ARG A O 1
ATOM 2246 N N . PHE A 1 277 ? -26.793 15.858 -19.947 1.00 25.88 277 PHE A N 1
ATOM 2247 C CA . PHE A 1 277 ? -26.769 16.294 -21.339 1.00 25.88 277 PHE A CA 1
ATOM 2248 C C . PHE A 1 277 ? -27.090 15.075 -22.207 1.00 25.88 277 PHE A C 1
ATOM 2250 O O . PHE A 1 277 ? -26.221 14.282 -22.561 1.00 25.88 277 PHE A O 1
ATOM 2257 N N . LEU A 1 278 ? -28.375 14.886 -22.501 1.00 25.73 278 LEU A N 1
ATOM 2258 C CA . LEU A 1 278 ? -28.779 14.064 -23.632 1.00 25.73 278 LEU A CA 1
ATOM 2259 C C . LEU A 1 278 ? -28.493 14.881 -24.892 1.00 25.73 278 LEU A C 1
ATOM 2261 O O . LEU A 1 278 ? -29.114 15.918 -25.112 1.00 25.73 278 LEU A O 1
ATOM 2265 N N . LEU A 1 279 ? -27.552 14.404 -25.706 1.00 26.56 279 LEU A N 1
ATOM 2266 C CA . LEU A 1 279 ? -27.441 14.794 -27.107 1.00 26.56 279 LEU A CA 1
ATOM 2267 C C . LEU A 1 279 ? -28.779 14.472 -27.786 1.00 26.56 279 LEU A C 1
ATOM 2269 O O . LEU A 1 279 ? -29.094 13.309 -28.038 1.00 26.56 279 LEU A O 1
ATOM 2273 N N . THR A 1 280 ? -29.592 15.494 -28.037 1.00 27.16 280 THR A N 1
ATOM 2274 C CA . THR A 1 280 ? -30.757 15.395 -28.915 1.00 27.16 280 THR A CA 1
ATOM 2275 C C . THR A 1 280 ? -30.301 15.606 -30.359 1.00 27.16 280 THR A C 1
ATOM 2277 O O . THR A 1 280 ? -29.605 16.583 -30.642 1.00 27.16 280 THR A O 1
ATOM 2280 N N . PRO A 1 281 ? -30.682 14.736 -31.310 1.00 28.94 281 PRO A N 1
ATOM 2281 C CA . PRO A 1 281 ? -30.562 15.059 -32.721 1.00 28.94 281 PRO A CA 1
ATOM 2282 C C . PRO A 1 281 ? -31.515 16.214 -33.037 1.00 28.94 281 PRO A C 1
ATOM 2284 O O . PRO A 1 281 ? -32.708 16.159 -32.731 1.00 28.94 281 PRO A O 1
ATOM 2287 N N . ALA A 1 282 ? -30.975 17.266 -33.640 1.00 30.17 282 ALA A N 1
ATOM 2288 C CA . ALA A 1 282 ? -31.741 18.369 -34.186 1.00 30.17 282 ALA A CA 1
ATOM 2289 C C . ALA A 1 282 ? -32.632 17.867 -35.329 1.00 30.17 282 ALA A C 1
ATOM 2291 O O . ALA A 1 282 ? -32.104 17.470 -36.360 1.00 30.17 282 ALA A O 1
ATOM 2292 N N . CYS A 1 283 ? -33.955 17.879 -35.143 1.00 25.50 283 CYS A N 1
ATOM 2293 C CA . CYS A 1 283 ? -34.958 18.238 -36.155 1.00 25.50 283 CYS A CA 1
ATOM 2294 C C . CYS A 1 283 ? -36.367 18.055 -35.565 1.00 25.50 283 CYS A C 1
ATOM 2296 O O . CYS A 1 283 ? -36.763 16.933 -35.262 1.00 25.50 283 CYS A O 1
ATOM 2298 N N . MET A 1 284 ? -37.130 19.139 -35.410 1.00 27.58 284 MET A N 1
ATOM 2299 C CA . MET A 1 284 ? -38.440 19.334 -36.054 1.00 27.58 284 MET A CA 1
ATOM 2300 C C . MET A 1 284 ? -39.259 20.438 -35.372 1.00 27.58 284 MET A C 1
ATOM 2302 O O . MET A 1 284 ? -39.309 20.567 -34.154 1.00 27.58 284 MET A O 1
ATOM 2306 N N . SER A 1 285 ? -39.872 21.229 -36.250 1.00 29.69 285 SER A N 1
ATOM 2307 C CA . SER A 1 285 ? -40.721 22.406 -36.072 1.00 29.69 285 SER A CA 1
ATOM 2308 C C . SER A 1 285 ? -41.554 22.495 -34.790 1.00 29.69 285 SER A C 1
ATOM 2310 O O . SER A 1 285 ? -42.340 21.601 -34.472 1.00 29.69 285 SER A O 1
ATOM 2312 N N . GLU A 1 286 ? -41.508 23.669 -34.167 1.00 27.34 286 GLU A N 1
ATOM 2313 C CA . GLU A 1 286 ? -42.477 24.115 -33.173 1.00 27.34 286 GLU A CA 1
ATOM 2314 C C . GLU A 1 286 ? -43.864 24.321 -33.811 1.00 27.34 286 GLU A C 1
ATOM 2316 O O . GLU A 1 286 ? -44.032 25.087 -34.762 1.00 27.34 286 GLU A O 1
ATOM 2321 N N . ARG A 1 287 ? -44.893 23.684 -33.244 1.00 29.17 287 ARG A N 1
ATOM 2322 C CA . ARG A 1 287 ? -46.261 24.221 -33.249 1.00 29.17 287 ARG A CA 1
ATOM 2323 C C . ARG A 1 287 ? -46.729 24.337 -31.808 1.00 29.17 287 ARG A C 1
ATOM 2325 O O . ARG A 1 287 ? -46.955 23.335 -31.136 1.00 29.17 287 ARG A O 1
ATOM 2332 N N . LEU A 1 288 ? -46.879 25.577 -31.353 1.00 26.64 288 LEU A N 1
ATOM 2333 C CA . LEU A 1 288 ? -47.524 25.920 -30.093 1.00 26.64 288 LEU A CA 1
ATOM 2334 C C . LEU A 1 288 ? -49.014 25.569 -30.166 1.00 26.64 288 LEU A C 1
ATOM 2336 O O . LEU A 1 288 ? -49.782 26.242 -30.850 1.00 26.64 288 LEU A O 1
ATOM 2340 N N . LEU A 1 289 ? -49.432 24.555 -29.414 1.00 28.38 289 LEU A N 1
ATOM 2341 C CA . LEU A 1 289 ? -50.829 24.375 -29.032 1.00 28.38 289 LEU A CA 1
ATOM 2342 C C . LEU A 1 289 ? -50.944 24.652 -27.532 1.00 28.38 289 LEU A C 1
ATOM 2344 O O . LEU A 1 289 ? -50.430 23.910 -26.700 1.00 28.38 289 LEU A O 1
ATOM 2348 N N . ARG A 1 290 ? -51.581 25.781 -27.201 1.00 27.83 290 ARG A N 1
ATOM 2349 C CA . ARG A 1 290 ? -51.956 26.150 -25.832 1.00 27.83 290 ARG A CA 1
ATOM 2350 C C . ARG A 1 290 ? -53.143 25.297 -25.390 1.00 27.83 290 ARG A C 1
ATOM 2352 O O . ARG A 1 290 ? -54.191 25.371 -26.023 1.00 27.83 290 ARG A O 1
ATOM 2359 N N . THR A 1 291 ? -53.031 24.624 -24.248 1.00 32.22 291 THR A N 1
ATOM 2360 C CA . THR A 1 291 ? -54.192 24.204 -23.444 1.00 32.22 291 THR A CA 1
ATOM 2361 C C . THR A 1 291 ? -53.908 24.385 -21.947 1.00 32.22 291 THR A C 1
ATOM 2363 O O . THR A 1 291 ? -52.756 24.236 -21.531 1.00 32.22 291 THR A O 1
ATOM 2366 N N . PRO A 1 292 ? -54.918 24.755 -21.136 1.00 33.31 292 PRO A N 1
ATOM 2367 C CA . PRO A 1 292 ? -54.726 25.243 -19.774 1.00 33.31 292 PRO A CA 1
ATOM 2368 C C . PRO A 1 292 ? -54.693 24.124 -18.718 1.00 33.31 292 PRO A C 1
ATOM 2370 O O . PRO A 1 292 ? -55.355 23.107 -18.864 1.00 33.31 292 PRO A O 1
ATOM 2373 N N . MET A 1 293 ? -53.932 24.397 -17.652 1.00 31.91 293 MET A N 1
ATOM 2374 C CA . MET A 1 293 ? -53.991 23.886 -16.270 1.00 31.91 293 MET A CA 1
ATOM 2375 C C . MET A 1 293 ? -54.324 22.401 -15.989 1.00 31.91 293 MET A C 1
ATOM 2377 O O . MET A 1 293 ? -55.444 21.950 -16.193 1.00 31.91 293 MET A O 1
ATOM 2381 N N . CYS A 1 294 ? -53.383 21.754 -15.277 1.00 28.80 294 CYS A N 1
ATOM 2382 C CA . CYS A 1 294 ? -53.557 20.906 -14.075 1.00 28.80 294 CYS A CA 1
ATOM 2383 C C . CYS A 1 294 ? -52.876 19.511 -14.132 1.00 28.80 294 CYS A C 1
ATOM 2385 O O . CYS A 1 294 ? -53.208 18.672 -14.957 1.00 28.80 294 CYS A O 1
ATOM 2387 N N . MET A 1 295 ? -51.971 19.301 -13.159 1.00 31.22 295 MET A N 1
ATOM 2388 C CA . MET A 1 295 ? -51.474 18.056 -12.529 1.00 31.22 295 MET A CA 1
ATOM 2389 C C . MET A 1 295 ? -50.641 17.012 -13.316 1.00 31.22 295 MET A C 1
ATOM 2391 O O . MET A 1 295 ? -51.087 16.381 -14.263 1.00 31.22 295 MET A O 1
ATOM 2395 N N . SER A 1 296 ? -49.437 16.770 -12.763 1.00 33.28 296 SER A N 1
ATOM 2396 C CA . SER A 1 296 ? -48.629 15.529 -12.724 1.00 33.28 296 SER A CA 1
ATOM 2397 C C . SER A 1 296 ? -48.404 14.730 -14.019 1.00 33.28 296 SER A C 1
ATOM 2399 O O . SER A 1 296 ? -49.274 13.987 -14.461 1.00 33.28 296 SER A O 1
ATOM 2401 N N . GLN A 1 297 ? -47.170 14.750 -14.540 1.00 31.17 297 GLN A N 1
ATOM 2402 C CA . GLN A 1 297 ? -46.723 13.828 -15.593 1.00 31.17 297 GLN A CA 1
ATOM 2403 C C . GLN A 1 297 ? -45.753 12.772 -15.046 1.00 31.17 297 GLN A C 1
ATOM 2405 O O . GLN A 1 297 ? -44.607 13.065 -14.710 1.00 31.17 297 GLN A O 1
ATOM 2410 N N . ILE A 1 298 ? -46.220 11.524 -15.007 1.00 32.38 298 ILE A N 1
ATOM 2411 C CA . ILE A 1 298 ? -45.389 10.320 -14.905 1.00 32.38 298 ILE A CA 1
ATOM 2412 C C . ILE A 1 298 ? -44.829 10.038 -16.308 1.00 32.38 298 ILE A C 1
ATOM 2414 O O . ILE A 1 298 ? -45.595 9.916 -17.262 1.00 32.38 298 ILE A O 1
ATOM 2418 N N . ARG A 1 299 ? -43.501 9.939 -16.453 1.00 33.69 299 ARG A N 1
ATOM 2419 C CA . ARG A 1 299 ? -42.855 9.490 -17.700 1.00 33.69 299 ARG A CA 1
ATOM 2420 C C . ARG A 1 299 ? -42.701 7.971 -17.677 1.00 33.69 299 ARG A C 1
ATOM 2422 O O . ARG A 1 299 ? -41.972 7.451 -16.839 1.00 33.69 299 ARG A O 1
ATOM 2429 N N . LEU A 1 300 ? -43.321 7.281 -18.629 1.00 29.64 300 LEU A N 1
ATOM 2430 C CA . LEU A 1 300 ? -43.004 5.891 -18.963 1.00 29.64 300 LEU A CA 1
ATOM 2431 C C . LEU A 1 300 ? -42.336 5.853 -20.347 1.00 29.64 300 LEU A C 1
ATOM 2433 O O . LEU A 1 300 ? -42.856 6.479 -21.273 1.00 29.64 300 LEU A O 1
ATOM 2437 N N . PRO A 1 301 ? -41.199 5.156 -20.521 1.00 31.98 301 PRO A N 1
ATOM 2438 C CA . PRO A 1 301 ? -40.613 4.945 -21.836 1.00 31.98 301 PRO A CA 1
ATOM 2439 C C . PRO A 1 301 ? -41.394 3.851 -22.575 1.00 31.98 301 PRO A C 1
ATOM 2441 O O . PRO A 1 301 ? -41.471 2.718 -22.108 1.00 31.98 301 PRO A O 1
ATOM 2444 N N . ILE A 1 302 ? -41.955 4.182 -23.739 1.00 33.88 302 ILE A N 1
ATOM 2445 C CA . ILE A 1 302 ? -42.469 3.190 -24.689 1.00 33.88 302 ILE A CA 1
ATOM 2446 C C . ILE A 1 302 ? -41.400 3.016 -25.764 1.00 33.88 302 ILE A C 1
ATOM 2448 O O . ILE A 1 302 ? -41.064 3.964 -26.475 1.00 33.88 302 ILE A O 1
ATOM 2452 N N . SER A 1 303 ? -40.845 1.811 -25.861 1.00 32.56 303 SER A N 1
ATOM 2453 C CA . SER A 1 303 ? -40.084 1.373 -27.023 1.00 32.56 303 SER A CA 1
ATOM 2454 C C . SER A 1 303 ? -41.035 0.736 -28.035 1.00 32.56 303 SER A C 1
ATOM 2456 O O . SER A 1 303 ? -41.977 0.037 -27.673 1.00 32.56 303 SER A O 1
ATOM 2458 N N . THR A 1 304 ? -40.710 0.934 -29.309 1.00 34.53 304 THR A N 1
ATOM 2459 C CA . THR A 1 304 ? -41.246 0.269 -30.507 1.00 34.53 304 THR A CA 1
ATOM 2460 C C . THR A 1 304 ? -42.474 0.885 -31.184 1.00 34.53 304 THR A C 1
ATOM 2462 O O . THR A 1 304 ? -43.528 1.143 -30.611 1.00 34.53 304 THR A O 1
ATOM 2465 N N . CYS A 1 305 ? -42.257 1.138 -32.474 1.00 29.83 305 CYS A N 1
ATOM 2466 C CA . CYS A 1 305 ? -43.221 1.542 -33.479 1.00 29.83 305 CYS A CA 1
ATOM 2467 C C . CYS A 1 305 ? -44.016 0.310 -33.961 1.00 29.83 305 CYS A C 1
ATOM 2469 O O . CYS A 1 305 ? -43.527 -0.815 -33.873 1.00 29.83 305 CYS A O 1
ATOM 2471 N N . THR A 1 306 ? -45.189 0.556 -34.554 1.00 32.94 306 THR A N 1
ATOM 2472 C CA . THR A 1 306 ? -46.059 -0.365 -35.328 1.00 32.94 306 THR A CA 1
ATOM 2473 C C . THR A 1 306 ? -46.813 -1.486 -34.587 1.00 32.94 306 THR A C 1
ATOM 2475 O O . THR A 1 306 ? -46.377 -2.624 -34.517 1.00 32.94 306 THR A O 1
ATOM 2478 N N . SER A 1 307 ? -48.059 -1.237 -34.171 1.00 30.06 307 SER A N 1
ATOM 2479 C CA . SER A 1 307 ? -49.269 -1.474 -34.988 1.00 30.06 307 SER A CA 1
ATOM 2480 C C . SER A 1 307 ? -50.526 -1.118 -34.177 1.00 30.06 307 SER A C 1
ATOM 2482 O O . SER A 1 307 ? -50.572 -1.292 -32.961 1.00 30.06 307 SER A O 1
ATOM 2484 N N . GLN A 1 308 ? -51.531 -0.547 -34.839 1.00 31.56 308 GLN A N 1
ATOM 2485 C CA . GLN A 1 308 ? -52.769 -0.086 -34.211 1.00 31.56 308 GLN A CA 1
ATOM 2486 C C . GLN A 1 308 ? -53.671 -1.263 -33.826 1.00 31.56 308 GLN A C 1
ATOM 2488 O O . GLN A 1 308 ? -53.993 -2.109 -34.661 1.00 31.56 308 GLN A O 1
ATOM 2493 N N . ARG A 1 309 ? -54.174 -1.261 -32.588 1.00 27.78 309 ARG A N 1
ATOM 2494 C CA . ARG A 1 309 ? -55.411 -1.962 -32.235 1.00 27.78 309 ARG A CA 1
ATOM 2495 C C . ARG A 1 309 ? -56.110 -1.207 -31.102 1.00 27.78 309 ARG A C 1
ATOM 2497 O O . ARG A 1 309 ? -55.548 -1.045 -30.025 1.00 27.78 309 ARG A O 1
ATOM 2504 N N . PHE A 1 310 ? -57.313 -0.704 -31.370 1.00 31.80 310 PHE A N 1
ATOM 2505 C CA . PHE A 1 310 ? -58.177 -0.095 -30.359 1.00 31.80 310 PHE A CA 1
ATOM 2506 C C . PHE A 1 310 ? -58.792 -1.193 -29.491 1.00 31.80 310 PHE A C 1
ATOM 2508 O O . PHE A 1 310 ? -59.392 -2.122 -30.029 1.00 31.80 310 PHE A O 1
ATOM 2515 N N . LEU A 1 311 ? -58.688 -1.062 -28.166 1.00 31.28 311 LEU A N 1
ATOM 2516 C CA . LEU A 1 311 ? -59.515 -1.796 -27.208 1.00 31.28 311 LEU A CA 1
ATOM 2517 C C . LEU A 1 311 ? -59.957 -0.851 -26.072 1.00 31.28 311 LEU A C 1
ATOM 2519 O O . LEU A 1 311 ? -59.188 0.033 -25.687 1.00 31.28 311 LEU A O 1
ATOM 2523 N N . PRO A 1 312 ? -61.202 -0.986 -25.580 1.00 29.75 312 PRO A N 1
ATOM 2524 C CA . PRO A 1 312 ? -61.860 0.004 -24.732 1.00 29.75 312 PRO A CA 1
ATOM 2525 C C . PRO A 1 312 ? -61.378 -0.054 -23.277 1.00 29.75 312 PRO A C 1
ATOM 2527 O O . PRO A 1 312 ? -61.111 -1.125 -22.735 1.00 29.75 312 PRO A O 1
ATOM 2530 N N . THR A 1 313 ? -61.317 1.105 -22.624 1.00 32.31 313 THR A N 1
ATOM 2531 C CA . THR A 1 313 ? -61.066 1.232 -21.184 1.00 32.31 313 THR A CA 1
ATOM 2532 C C . THR A 1 313 ? -62.368 1.089 -20.389 1.00 32.31 313 THR A C 1
ATOM 2534 O O . THR A 1 313 ? -63.334 1.798 -20.677 1.00 32.31 313 THR A O 1
ATOM 2537 N N . PRO A 1 314 ? -62.415 0.254 -19.334 1.00 33.56 314 PRO A N 1
ATOM 2538 C CA . PRO A 1 314 ? -63.390 0.417 -18.271 1.00 33.56 314 PRO A CA 1
ATOM 2539 C C . PRO A 1 314 ? -62.896 1.454 -17.263 1.00 33.56 314 PRO A C 1
ATOM 2541 O O . PRO A 1 314 ? -61.722 1.535 -16.904 1.00 33.56 314 PRO A O 1
ATOM 2544 N N . THR A 1 315 ? -63.855 2.258 -16.845 1.00 32.28 315 THR A N 1
ATOM 2545 C CA . THR A 1 315 ? -63.799 3.409 -15.957 1.00 32.28 315 THR A CA 1
ATOM 2546 C C . THR A 1 315 ? -63.270 3.118 -14.553 1.00 32.28 315 THR A C 1
ATOM 2548 O O . THR A 1 315 ? -63.507 2.070 -13.961 1.00 32.28 315 THR A O 1
ATOM 2551 N N . CYS A 1 316 ? -62.604 4.136 -14.015 1.00 28.81 316 CYS A N 1
ATOM 2552 C CA . CYS A 1 316 ? -62.185 4.295 -12.631 1.00 28.81 316 CYS A CA 1
ATOM 2553 C C . CYS A 1 316 ? -63.377 4.239 -11.656 1.00 28.81 316 CYS A C 1
ATOM 2555 O O . CYS A 1 316 ? -64.374 4.926 -11.871 1.00 28.81 316 CYS A O 1
ATOM 2557 N N . THR A 1 317 ? -63.227 3.528 -10.535 1.00 32.78 317 THR A N 1
ATOM 2558 C CA . THR A 1 317 ? -64.013 3.794 -9.320 1.00 32.78 317 THR A CA 1
ATOM 2559 C C . THR A 1 317 ? -63.114 3.705 -8.095 1.00 32.78 317 THR A C 1
ATOM 2561 O O . THR A 1 317 ? -62.455 2.700 -7.845 1.00 32.78 317 THR A O 1
ATOM 2564 N N . SER A 1 318 ? -63.079 4.809 -7.354 1.00 30.69 318 SER A N 1
ATOM 2565 C CA . SER A 1 318 ? -62.425 4.970 -6.059 1.00 30.69 318 SER A CA 1
ATOM 2566 C C . SER A 1 318 ? -63.190 4.247 -4.948 1.00 30.69 318 SER A C 1
ATOM 2568 O O . SER A 1 318 ? -64.413 4.247 -5.016 1.00 30.69 318 SER A O 1
ATOM 2570 N N . GLN A 1 319 ? -62.512 3.800 -3.883 1.00 31.06 319 GLN A N 1
ATOM 2571 C CA . GLN A 1 319 ? -62.669 4.296 -2.495 1.00 31.06 319 GLN A CA 1
ATOM 2572 C C . GLN A 1 319 ? -62.154 3.306 -1.429 1.00 31.06 319 GLN A C 1
ATOM 2574 O O . GLN A 1 319 ? -62.541 2.149 -1.395 1.00 31.06 319 GLN A O 1
ATOM 2579 N N . ARG A 1 320 ? -61.345 3.878 -0.522 1.00 29.52 320 ARG A N 1
ATOM 2580 C CA . ARG A 1 320 ? -61.310 3.735 0.951 1.00 29.52 320 ARG A CA 1
ATOM 2581 C C . ARG A 1 320 ? -61.141 2.353 1.619 1.00 29.52 320 ARG A C 1
ATOM 2583 O O . ARG A 1 320 ? -62.023 1.514 1.588 1.00 29.52 320 ARG A O 1
ATOM 2590 N N . LEU A 1 321 ? -60.043 2.288 2.392 1.00 29.98 321 LEU A N 1
ATOM 2591 C CA . LEU A 1 321 ? -59.930 1.883 3.810 1.00 29.98 321 LEU A CA 1
ATOM 2592 C C . LEU A 1 321 ? -60.693 0.633 4.276 1.00 29.98 321 LEU A C 1
ATOM 2594 O O . LEU A 1 321 ? -61.900 0.705 4.437 1.00 29.98 321 LEU A O 1
ATOM 2598 N N . PHE A 1 322 ? -59.957 -0.388 4.733 1.00 27.27 322 PHE A N 1
ATOM 2599 C CA . PHE A 1 322 ? -60.168 -0.980 6.063 1.00 27.27 322 PHE A CA 1
ATOM 2600 C C . PHE A 1 322 ? -58.881 -1.623 6.614 1.00 27.27 322 PHE A C 1
ATOM 2602 O O . PHE A 1 322 ? -58.027 -2.120 5.885 1.00 27.27 322 PHE A O 1
ATOM 2609 N N . GLN A 1 323 ? -58.754 -1.507 7.931 1.00 26.88 323 GLN A N 1
ATOM 2610 C CA . GLN A 1 323 ? -57.693 -1.955 8.830 1.00 26.88 323 GLN A CA 1
ATOM 2611 C C . GLN A 1 323 ? -57.637 -3.487 9.038 1.00 26.88 323 GLN A C 1
ATOM 2613 O O . GLN A 1 323 ? -58.658 -4.154 8.942 1.00 26.88 323 GLN A O 1
ATOM 2618 N N . LEU A 1 324 ? -56.466 -3.938 9.528 1.00 25.20 324 LEU A N 1
ATOM 2619 C CA . LEU A 1 324 ? -56.219 -5.035 10.495 1.00 25.20 324 LEU A CA 1
ATOM 2620 C C . LEU A 1 324 ? -56.462 -6.502 10.061 1.00 25.20 324 LEU A C 1
ATOM 2622 O O . LEU A 1 324 ? -57.594 -6.952 9.998 1.00 25.20 324 LEU A O 1
ATOM 2626 N N . GLN A 1 325 ? -55.394 -7.311 9.977 1.00 26.75 325 GLN A N 1
ATOM 2627 C CA . GLN A 1 325 ? -54.947 -8.194 11.078 1.00 26.75 325 GLN A CA 1
ATOM 2628 C C . GLN A 1 325 ? -53.701 -9.026 10.707 1.00 26.75 325 GLN A C 1
ATOM 2630 O O . GLN A 1 325 ? -53.581 -9.572 9.615 1.00 26.75 325 GLN A O 1
ATOM 2635 N N . LEU A 1 326 ? -52.785 -9.132 11.675 1.00 27.55 326 LEU A N 1
ATOM 2636 C CA . LEU A 1 326 ? -51.704 -10.116 11.747 1.00 27.55 326 LEU A CA 1
ATOM 2637 C C . LEU A 1 326 ? -52.266 -11.539 11.875 1.00 27.55 326 LEU A C 1
ATOM 2639 O O . LEU A 1 326 ? -53.112 -11.771 12.737 1.00 27.55 326 LEU A O 1
ATOM 2643 N N . VAL A 1 327 ? -51.684 -12.505 11.157 1.00 29.42 327 VAL A N 1
ATOM 2644 C CA . VAL A 1 327 ? -51.754 -13.929 11.524 1.00 29.42 327 VAL A CA 1
ATOM 2645 C C . VAL A 1 327 ? -50.356 -14.551 11.439 1.00 29.42 327 VAL A C 1
ATOM 2647 O O . VAL A 1 327 ? -49.720 -14.571 10.389 1.00 29.42 327 VAL A O 1
ATOM 2650 N N . ARG A 1 328 ? -49.887 -15.038 12.596 1.00 28.58 328 ARG A N 1
ATOM 2651 C CA . ARG A 1 328 ? -48.759 -15.967 12.773 1.00 28.58 328 ARG A CA 1
ATOM 2652 C C . ARG A 1 328 ? -49.068 -17.290 12.074 1.00 28.58 328 ARG A C 1
ATOM 2654 O O . ARG A 1 328 ? -50.140 -17.838 12.305 1.00 28.58 328 ARG A O 1
ATOM 2661 N N . VAL A 1 329 ? -48.088 -17.879 11.392 1.00 32.47 329 VAL A N 1
ATOM 2662 C CA . VAL A 1 329 ? -48.084 -19.323 11.115 1.00 32.47 329 VAL A CA 1
ATOM 2663 C C . VAL A 1 329 ? -46.960 -19.958 11.931 1.00 32.47 329 VAL A C 1
ATOM 2665 O O . VAL A 1 329 ? -45.797 -19.583 11.799 1.00 32.47 329 VAL A O 1
ATOM 2668 N N . LYS A 1 330 ? -47.364 -20.851 12.839 1.00 31.23 330 LYS A N 1
ATOM 2669 C CA . LYS A 1 330 ? -46.527 -21.765 13.621 1.00 31.23 330 LYS A CA 1
ATOM 2670 C C . LYS A 1 330 ? -46.283 -23.056 12.832 1.00 31.23 330 LYS A C 1
ATOM 2672 O O . LYS A 1 330 ? -47.178 -23.501 12.125 1.00 31.23 330 LYS A O 1
ATOM 2677 N N . ASP A 1 331 ? -45.096 -23.613 13.059 1.00 31.38 331 ASP A N 1
ATOM 2678 C CA . ASP A 1 331 ? -44.742 -25.029 13.232 1.00 31.38 331 ASP A CA 1
ATOM 2679 C C . ASP A 1 331 ? -45.348 -26.085 12.291 1.00 31.38 331 ASP A C 1
ATOM 2681 O O . ASP A 1 331 ? -46.528 -26.417 12.363 1.00 31.38 331 ASP A O 1
ATOM 2685 N N . PHE A 1 332 ? -44.468 -26.735 11.521 1.00 32.25 332 PHE A N 1
ATOM 2686 C CA . PHE A 1 332 ? -44.667 -28.099 11.028 1.00 32.25 332 PHE A CA 1
ATOM 2687 C C . PHE A 1 332 ? -43.574 -29.006 11.600 1.00 32.25 332 PHE A C 1
ATOM 2689 O O . PHE A 1 332 ? -42.387 -28.833 11.325 1.00 32.25 332 PHE A O 1
ATOM 2696 N N . SER A 1 333 ? -44.006 -29.971 12.406 1.00 30.66 333 SER A N 1
ATOM 2697 C CA . SER A 1 333 ? -43.228 -31.081 12.944 1.00 30.66 333 SER A CA 1
ATOM 2698 C C . SER A 1 333 ? -43.671 -32.396 12.297 1.00 30.66 333 SER A C 1
ATOM 2700 O O . SER A 1 333 ? -44.868 -32.662 12.254 1.00 30.66 333 SER A O 1
ATOM 2702 N N . GLN A 1 334 ? -42.678 -33.210 11.925 1.00 35.69 334 GLN A N 1
ATOM 2703 C CA . GLN A 1 334 ? -42.676 -34.678 11.806 1.00 35.69 334 GLN A CA 1
ATOM 2704 C C . GLN A 1 334 ? -43.577 -35.359 10.761 1.00 35.69 334 GLN A C 1
ATOM 2706 O O . GLN A 1 334 ? -44.795 -35.427 10.904 1.00 35.69 334 GLN A O 1
ATOM 2711 N N . LEU A 1 335 ? -42.905 -36.004 9.800 1.00 36.41 335 LEU A N 1
ATOM 2712 C CA . LEU A 1 335 ? -43.058 -37.424 9.466 1.00 36.41 335 LEU A CA 1
ATOM 2713 C C . LEU A 1 335 ? -41.699 -37.977 9.024 1.00 36.41 335 LEU A C 1
ATOM 2715 O O . LEU A 1 335 ? -40.977 -37.223 8.331 1.00 36.41 335 LEU A O 1
#

Secondary structure (DSSP, 8-state):
--TT------HHHHHHHHHHHH--TTPEEEEEETTEEEEEE--SS-SSPEEEEEEEESS--HHHHHHHHH-HHHHHHH-TTEEEEEEEEEEETTEEEEEEEEPPPTTSPEEEEEEEEEEEE-SSEEEEEEEE-EETTS---TTEEE-EEEEEEEEEEE-SSS-EEEEEEEEEE--SB--HHHHHHIIIIIHHHHHHHHHHHHHHHHHHHHHS-TT--TTT-GGG--PPBP-GGGEEPGGGG--S---B-TT--GGGS-HHHHH---PPP----S--------------------------PPP--------PPPPP-------------------

pLDDT: mean 77.42, std 26.34, range [25.2, 98.81]

Solvent-accessible surface area (backbone atoms only — not comparable to full-atom values): 20497 Å² total; per-residue (Å²): 122,52,65,33,60,85,73,84,82,49,73,68,46,58,50,50,53,52,46,66,67,69,58,65,82,78,51,46,76,70,39,78,58,92,62,32,37,26,31,36,26,82,56,96,85,47,96,55,52,29,38,36,38,40,33,59,40,80,81,39,34,45,67,52,48,51,48,55,74,64,37,70,75,59,35,73,75,59,43,84,46,58,74,46,69,51,78,68,25,23,77,50,75,48,28,34,33,32,41,43,28,34,61,44,50,46,84,49,68,24,36,30,39,39,30,38,39,35,52,50,79,69,89,50,42,38,41,40,37,32,27,20,35,40,44,67,92,63,64,89,50,92,80,47,40,60,31,43,32,54,37,35,36,40,42,37,36,49,76,50,86,37,19,18,35,43,31,37,40,37,37,48,47,61,61,53,42,70,28,72,66,57,62,53,45,44,54,62,52,46,46,60,51,51,52,54,41,52,52,53,41,44,78,46,39,67,68,52,33,68,76,54,60,64,84,74,46,36,86,82,40,47,88,67,58,81,63,49,69,63,57,75,88,41,52,39,64,53,85,70,62,61,67,93,69,76,50,79,47,47,86,61,56,78,85,65,44,46,61,61,68,78,56,65,72,81,72,78,76,81,78,84,75,81,79,84,81,72,88,72,82,90,81,82,83,91,77,92,78,90,78,82,88,84,84,88,84,84,88,76,91,82,82,84,84,88,80,93,78,94,77,87,84,83,80,89,80,87,83,82,88,84,82,89,83,91,77,89,86,79,89,89,80,90,133

Nearest PDB structures (foldseek):
  6ser-assembly1_A  TM=9.464E-01  e=2.730E-28  Homo sapiens
  5zyk-assembly1_A  TM=8.702E-01  e=2.038E-13  Homo sapiens
  2e3q-assembly1_A  TM=8.394E-01  e=3.620E-13  Homo sapiens
  6j81-assembly1_A  TM=8.549E-01  e=7.215E-13  Homo sapiens
  6l1m-assembly1_A  TM=8.482E-01  e=5.413E-13  Homo sapiens

Mean predicted aligned error: 13.4 Å